Protein AF-A0AAV4RSF2-F1 (afdb_monomer_lite)

pLDDT: mean 71.3, std 23.62, range [27.77, 96.44]

Foldseek 3Di:
DDDDDPDDDPPADDVPVVVPDDPDDPPKQDGQLLVCLQVLVLVSNLVCVLVVHDQCDAIPVRDTSLVNNLVVLSLSSNLVSQLSVLLVVPPVPPPDDDPPDDPDDDPVNVVVVVVVVVVLVVLVLVLQLCCLPPPDDLCLLVLLCVVLPHDPSSLVSLQSHDDDPSCSSVSSSSSLNSSVLNDPPPDDSLVSVLVSCVVSVNNVSNVVSVVVSVPDDPPPPPPPPDDDDPPDDDDDDDDDDDPDPPPDPCVVSVVVVVPPD

Secondary structure (DSSP, 8-state):
-------S--SS---TTTTTS------S---HHHHHHHHT-HHHHHHHHHTT--S-PPPTTS--HHHHHHHTT-HHHHHHHHHHHHHHHHGGG-SS------S---HHHHHHHHHHHHHHHHHHHHHHHHIIIII--TTHHHHHHHHTT--HHHHHHHHTS--STTTHHHHHHHHHHHHHHTS-TTS-HHHHHHHHHHHTT-HHHHHHHHHHHHSPPP------SSS--TT------------------THHHHHGGGS--

Organism: Caerostris extrusa (NCBI:txid172846)

Radius of gyration: 23.34 Å; chains: 1; bounding box: 56×62×70 Å

Sequence (261 aa):
MVSSRYNSGIHGNTPLHLAVLGNHPEMRQQTALHLAAELGYSEVAEVLLSCGADLSVPEKGGRKALYIAARGSYTAIVDMLIKVERSQTLKPLMEQGDAKSDPQCSPDCVRQMERQAEAQQASMRDLLWTLSKSYLEPHDWKKLARHFGFTEEHIKAIERHYTGKSSYKEHGYRMLLIWLQGLPSCKHPLKELYEALTAINKRDVAEKIRRKAEERPPQRRSCRANRFCAFCRSCDTGLSPTSTVPYRDFSLVLSLHHTMM

InterPro domains:
  IPR000488 Death domain [PF00531] (137-212)
  IPR000488 Death domain [PS50017] (140-213)
  IPR002110 Ankyrin repeat [PF00023] (11-27)
  IPR002110 Ankyrin repeat [PF12796] (29-83)
  IPR002110 Ankyrin repeat [PR01415] (12-27)
  IPR002110 Ankyrin repeat [PR01415] (44-58)
  IPR002110 Ankyrin repeat [PS50088] (28-60)
  IPR002110 Ankyrin repeat [SM00248] (28-57)
  IPR002110 Ankyrin repeat [SM00248] (61-90)
  IPR011029 Death-like domain superfamily [G3DSA:1.10.533.10] (112-224)
  IPR011029 Death-like domain superfamily [SSF47986] (123-216)
  IPR036770 Ankyrin repeat-containing domain superfamily [G3DSA:1.25.40.20] (6-87)
  IPR036770 Ankyrin repeat-containing domain superfamily [SSF48403] (10-85)
  IPR050776 Ankyrin Repeat and Cyclin-Dependent Kinase Inhibitor [PTHR24201] (24-84)

Structure (mmCIF, N/CA/C/O backbone):
data_AF-A0AAV4RSF2-F1
#
_entry.id   AF-A0AAV4RSF2-F1
#
loop_
_atom_site.group_PDB
_atom_site.id
_atom_site.type_symbol
_atom_site.label_atom_id
_atom_site.label_alt_id
_atom_site.label_comp_id
_atom_site.label_asym_id
_atom_site.label_entity_id
_atom_site.label_seq_id
_atom_site.pdbx_PDB_ins_code
_atom_site.Cartn_x
_atom_site.Cartn_y
_atom_site.Cartn_z
_atom_site.occupancy
_atom_site.B_iso_or_equiv
_atom_site.auth_seq_id
_atom_site.auth_comp_id
_atom_site.auth_asym_id
_atom_site.auth_atom_id
_atom_site.pdbx_PDB_model_num
ATOM 1 N N . MET A 1 1 ? 11.526 -25.061 -48.041 1.00 30.78 1 MET A N 1
ATOM 2 C CA . MET A 1 1 ? 10.118 -25.226 -47.629 1.00 30.78 1 MET A CA 1
ATOM 3 C C . MET A 1 1 ? 10.070 -25.310 -46.109 1.00 30.78 1 MET A C 1
ATOM 5 O O . MET A 1 1 ? 10.728 -26.166 -45.547 1.00 30.78 1 MET A O 1
ATOM 9 N N . VAL A 1 2 ? 9.393 -24.324 -45.513 1.00 37.38 2 VAL A N 1
ATOM 10 C CA . VAL A 1 2 ? 8.758 -24.225 -44.182 1.00 37.38 2 VAL A CA 1
ATOM 11 C C . VAL A 1 2 ? 9.304 -25.050 -43.001 1.00 37.38 2 VAL A C 1
ATOM 13 O O . VAL A 1 2 ? 9.149 -26.262 -42.950 1.00 37.38 2 VAL A O 1
ATOM 16 N N . SER A 1 3 ? 9.744 -24.332 -41.962 1.00 31.30 3 SER A N 1
ATOM 17 C CA . SER A 1 3 ? 9.440 -24.625 -40.548 1.00 31.30 3 SER A CA 1
ATOM 18 C C . SER A 1 3 ? 9.636 -23.312 -39.767 1.00 31.30 3 SER A C 1
ATOM 20 O O . SER A 1 3 ? 10.756 -22.935 -39.454 1.00 31.30 3 SER A O 1
ATOM 22 N N . SER A 1 4 ? 8.681 -22.377 -39.732 1.00 40.41 4 SER A N 1
ATOM 23 C CA . SER A 1 4 ? 7.442 -22.370 -38.936 1.00 40.41 4 SER A CA 1
ATOM 24 C C . SER A 1 4 ? 7.602 -22.944 -37.527 1.00 40.41 4 SER A C 1
ATOM 26 O O . SER A 1 4 ? 7.383 -24.134 -37.308 1.00 40.41 4 SER A O 1
ATOM 28 N N . ARG A 1 5 ? 7.946 -22.065 -36.573 1.00 36.75 5 ARG A N 1
ATOM 29 C CA . ARG A 1 5 ? 7.135 -21.782 -35.370 1.00 36.75 5 ARG A CA 1
ATOM 30 C C . ARG A 1 5 ? 7.823 -20.734 -34.479 1.00 36.75 5 ARG A C 1
ATOM 32 O O . ARG A 1 5 ? 8.397 -21.053 -33.449 1.00 36.75 5 ARG A O 1
ATOM 39 N N . TYR A 1 6 ? 7.718 -19.463 -34.867 1.00 37.75 6 TYR A N 1
ATOM 40 C CA . TYR A 1 6 ? 7.754 -18.344 -33.918 1.00 37.75 6 TYR A CA 1
ATOM 41 C C . TYR A 1 6 ? 6.321 -17.842 -33.775 1.00 37.75 6 TYR A C 1
ATOM 43 O O . TYR A 1 6 ? 5.911 -16.887 -34.425 1.00 37.75 6 TYR A O 1
ATOM 51 N N . ASN A 1 7 ? 5.518 -18.564 -32.995 1.00 45.94 7 ASN A N 1
ATOM 52 C CA . ASN A 1 7 ? 4.279 -18.007 -32.478 1.00 45.94 7 ASN A CA 1
ATOM 53 C C . ASN A 1 7 ? 3.899 -18.707 -31.172 1.00 45.94 7 ASN A C 1
ATOM 55 O O . ASN A 1 7 ? 3.359 -19.811 -31.187 1.00 45.94 7 ASN A O 1
ATOM 59 N N . SER A 1 8 ? 4.205 -18.052 -30.054 1.00 37.84 8 SER A N 1
ATOM 60 C CA . SER A 1 8 ? 3.549 -18.276 -28.766 1.00 37.84 8 SER A CA 1
ATOM 61 C C . SER A 1 8 ? 3.882 -17.119 -27.818 1.00 37.84 8 SER A C 1
ATOM 63 O O . SER A 1 8 ? 4.970 -17.078 -27.250 1.00 37.84 8 SER A O 1
ATOM 65 N N . GLY A 1 9 ? 2.930 -16.195 -27.645 1.00 37.81 9 GLY A N 1
ATOM 66 C CA . GLY A 1 9 ? 2.822 -15.371 -26.435 1.00 37.81 9 GLY A CA 1
ATOM 67 C C . GLY A 1 9 ? 3.332 -13.932 -26.524 1.00 37.81 9 GLY A C 1
ATOM 68 O O . GLY A 1 9 ? 4.257 -13.564 -25.810 1.00 37.81 9 GLY A O 1
ATOM 69 N N . ILE A 1 10 ? 2.688 -13.081 -27.326 1.00 45.78 10 ILE A N 1
ATOM 70 C CA . ILE A 1 10 ? 2.859 -11.623 -27.224 1.00 45.78 10 ILE A CA 1
ATOM 71 C C . ILE A 1 10 ? 2.052 -11.124 -26.010 1.00 45.78 10 ILE A C 1
ATOM 73 O O . ILE A 1 10 ? 0.907 -10.722 -26.157 1.00 45.78 10 ILE A O 1
ATOM 77 N N . HIS A 1 11 ? 2.636 -11.186 -24.811 1.00 46.38 11 HIS A N 1
ATOM 78 C CA . HIS A 1 11 ? 2.070 -10.601 -23.580 1.00 46.38 11 HIS A CA 1
ATOM 79 C C . HIS A 1 11 ? 3.098 -9.719 -22.846 1.00 46.38 11 HIS A C 1
ATOM 81 O O . HIS A 1 11 ? 3.208 -9.766 -21.627 1.00 46.38 11 HIS A O 1
ATOM 87 N N . GLY A 1 12 ? 3.889 -8.917 -23.576 1.00 44.88 12 GLY A N 1
ATOM 88 C CA . GLY A 1 12 ? 4.863 -8.041 -22.908 1.00 44.88 12 GLY A CA 1
ATOM 89 C C . GLY A 1 12 ? 5.826 -7.202 -23.751 1.00 44.88 12 GLY A C 1
ATOM 90 O O . GLY A 1 12 ? 6.820 -6.736 -23.201 1.00 44.88 12 GLY A O 1
ATOM 91 N N . ASN A 1 13 ? 5.586 -6.961 -25.045 1.00 48.34 13 ASN A N 1
ATOM 92 C CA . ASN A 1 13 ? 6.397 -5.968 -25.764 1.00 48.34 13 ASN A CA 1
ATOM 93 C C . ASN A 1 13 ? 5.798 -4.578 -25.502 1.00 48.34 13 ASN A C 1
ATOM 95 O O . ASN A 1 13 ? 4.669 -4.333 -25.903 1.00 48.34 13 ASN A O 1
ATOM 99 N N . THR A 1 14 ? 6.493 -3.666 -24.809 1.00 52.69 14 THR A N 1
ATOM 100 C CA . THR A 1 14 ? 7.381 -2.728 -25.512 1.00 52.69 14 THR A CA 1
ATOM 101 C C . THR A 1 14 ? 8.744 -2.456 -24.845 1.00 52.69 14 THR A C 1
ATOM 103 O O . THR A 1 14 ? 8.889 -1.537 -24.039 1.00 52.69 14 THR A O 1
ATOM 106 N N . PRO A 1 15 ? 9.787 -3.105 -25.377 1.00 52.44 15 PRO A N 1
ATOM 107 C CA . PRO A 1 15 ? 11.118 -2.555 -25.659 1.00 52.44 15 PRO A CA 1
ATOM 108 C C . PRO A 1 15 ? 11.142 -1.473 -26.767 1.00 52.44 15 PRO A C 1
ATOM 110 O O . PRO A 1 15 ? 12.193 -1.231 -27.355 1.00 52.44 15 PRO A O 1
ATOM 113 N N . LEU A 1 16 ? 10.002 -0.854 -27.117 1.00 48.25 16 LEU A N 1
ATOM 114 C CA . LEU A 1 16 ? 9.751 -0.252 -28.444 1.00 48.25 16 LEU A CA 1
ATOM 115 C C . LEU A 1 16 ? 10.716 0.881 -28.842 1.00 48.25 16 LEU A C 1
ATOM 117 O O . LEU A 1 16 ? 10.863 1.151 -30.025 1.00 48.25 16 LEU A O 1
ATOM 121 N N . HIS A 1 17 ? 11.417 1.508 -27.897 1.00 46.16 17 HIS A N 1
ATOM 122 C CA . HIS A 1 17 ? 12.459 2.493 -28.210 1.00 46.16 17 HIS A CA 1
ATOM 123 C C . HIS A 1 17 ? 13.879 1.899 -28.252 1.00 46.16 17 HIS A C 1
ATOM 125 O O . HIS A 1 17 ? 14.728 2.363 -29.009 1.00 46.16 17 HIS A O 1
ATOM 131 N N . LEU A 1 18 ? 14.149 0.847 -27.473 1.00 46.31 18 LEU A N 1
ATOM 132 C CA . LEU A 1 18 ? 15.485 0.253 -27.355 1.00 46.31 18 LEU A CA 1
ATOM 133 C C . LEU A 1 18 ? 15.855 -0.616 -28.568 1.00 46.31 18 LEU A C 1
ATOM 135 O O . LEU A 1 18 ? 17.034 -0.777 -28.858 1.00 46.31 18 LEU A O 1
ATOM 139 N N . ALA A 1 19 ? 14.869 -1.108 -29.325 1.00 45.56 19 ALA A N 1
ATOM 140 C CA . ALA A 1 19 ? 15.097 -1.859 -30.562 1.00 45.56 19 ALA A CA 1
ATOM 141 C C . ALA A 1 19 ? 15.397 -0.983 -31.801 1.00 45.56 19 ALA A C 1
ATOM 143 O O . ALA A 1 19 ? 15.746 -1.533 -32.842 1.00 45.56 19 ALA A O 1
ATOM 144 N N . VAL A 1 20 ? 15.264 0.353 -31.732 1.00 50.72 20 VAL A N 1
ATOM 145 C CA . VAL A 1 20 ? 15.293 1.208 -32.942 1.00 50.72 20 VAL A CA 1
ATOM 146 C C . VAL A 1 20 ? 16.602 1.999 -33.140 1.00 50.72 20 VAL A C 1
ATOM 148 O O . VAL A 1 20 ? 16.899 2.351 -34.276 1.00 50.72 20 VAL A O 1
ATOM 151 N N . LEU A 1 21 ? 17.428 2.260 -32.110 1.00 49.75 21 LEU A N 1
ATOM 152 C CA . LEU A 1 21 ? 18.507 3.273 -32.217 1.00 49.75 21 LEU A CA 1
ATOM 153 C C . LEU A 1 21 ? 19.964 2.831 -31.999 1.00 49.75 21 LEU A C 1
ATOM 155 O O . LEU A 1 21 ? 20.861 3.635 -32.244 1.00 49.75 21 LEU A O 1
ATOM 159 N N . GLY A 1 22 ? 20.277 1.601 -31.593 1.00 44.88 22 GLY A N 1
ATOM 160 C CA . GLY A 1 22 ? 21.691 1.269 -31.419 1.00 44.88 22 GLY A CA 1
ATOM 161 C C . GLY A 1 22 ? 21.959 -0.180 -31.088 1.00 44.88 22 GLY A C 1
ATOM 162 O O . GLY A 1 22 ? 21.307 -0.765 -30.235 1.00 44.88 22 GLY A O 1
ATOM 163 N N . ASN A 1 23 ? 22.968 -0.729 -31.749 1.00 48.31 23 ASN A N 1
ATOM 164 C CA . ASN A 1 23 ? 23.501 -2.082 -31.626 1.00 48.31 23 ASN A CA 1
ATOM 165 C C . ASN A 1 23 ? 24.158 -2.354 -30.241 1.00 48.31 23 ASN A C 1
ATOM 167 O O . ASN A 1 23 ? 25.279 -2.849 -30.166 1.00 48.31 23 ASN A O 1
ATOM 171 N N . HIS A 1 24 ? 23.508 -1.968 -29.136 1.00 45.47 24 HIS A N 1
ATOM 172 C CA . HIS A 1 24 ? 24.004 -2.071 -27.761 1.00 45.47 24 HIS A CA 1
ATOM 173 C C . HIS A 1 24 ? 23.359 -3.260 -27.025 1.00 45.47 24 HIS A C 1
ATOM 175 O O . HIS A 1 24 ? 22.152 -3.470 -27.144 1.00 45.47 24 HIS A O 1
ATOM 181 N N . PRO A 1 25 ? 24.117 -4.026 -26.217 1.00 47.28 25 PRO A N 1
ATOM 182 C CA . PRO A 1 25 ? 23.559 -5.151 -25.476 1.00 47.28 25 PRO A CA 1
ATOM 183 C C . PRO A 1 25 ? 22.673 -4.648 -24.323 1.00 47.28 25 PRO A C 1
ATOM 185 O O . PRO A 1 25 ? 23.173 -4.142 -23.317 1.00 47.28 25 PRO A O 1
ATOM 188 N N . GLU A 1 26 ? 21.352 -4.802 -24.446 1.00 54.41 26 GLU A N 1
ATOM 189 C CA . GLU A 1 26 ? 20.393 -4.642 -23.343 1.00 54.41 26 GLU A CA 1
ATOM 190 C C . GLU A 1 26 ? 20.660 -5.772 -22.335 1.00 54.41 26 GLU A C 1
ATOM 192 O O . GLU A 1 26 ? 20.218 -6.908 -22.467 1.00 54.41 26 GLU A O 1
ATOM 197 N N . MET A 1 27 ? 21.547 -5.506 -21.374 1.00 62.25 27 MET A N 1
ATOM 198 C CA . MET A 1 27 ? 22.051 -6.544 -20.477 1.00 62.25 27 MET A CA 1
ATOM 199 C C . MET A 1 27 ? 21.112 -6.834 -19.303 1.00 62.25 27 MET A C 1
ATOM 201 O O . MET A 1 27 ? 21.480 -7.686 -18.495 1.00 62.25 27 MET A O 1
ATOM 205 N N . ARG A 1 28 ? 19.975 -6.138 -19.152 1.00 66.88 28 ARG A N 1
ATOM 206 C CA . ARG A 1 28 ? 19.164 -6.143 -17.921 1.00 66.88 28 ARG A CA 1
ATOM 207 C C . ARG A 1 28 ? 17.726 -6.649 -18.084 1.00 66.88 28 ARG A C 1
ATOM 209 O O . ARG A 1 28 ? 17.094 -6.844 -17.055 1.00 66.88 28 ARG A O 1
ATOM 216 N N . GLN A 1 29 ? 17.239 -6.963 -19.285 1.00 79.88 29 GLN A N 1
ATOM 217 C CA . GLN A 1 29 ? 15.882 -7.483 -19.522 1.00 79.88 29 GLN A CA 1
ATOM 218 C C . GLN A 1 29 ? 14.790 -6.641 -18.835 1.00 79.88 29 GLN A C 1
ATOM 220 O O . GLN A 1 29 ? 13.881 -7.172 -18.199 1.00 79.88 29 GLN A O 1
ATOM 225 N N . GLN A 1 30 ? 14.900 -5.313 -18.901 1.00 80.62 30 GLN A N 1
ATOM 226 C CA . GLN A 1 30 ? 13.965 -4.417 -18.217 1.00 80.62 30 GLN A CA 1
ATOM 227 C C . GLN A 1 30 ? 12.723 -4.139 -19.073 1.00 80.62 30 GLN A C 1
ATOM 229 O O . GLN A 1 30 ? 12.815 -3.775 -20.243 1.00 80.62 30 GLN A O 1
ATOM 234 N N . THR A 1 31 ? 11.535 -4.245 -18.468 1.00 84.44 31 THR A N 1
ATOM 235 C CA . THR A 1 31 ? 10.287 -3.747 -19.082 1.00 84.44 31 THR A CA 1
ATOM 236 C C . THR A 1 31 ? 10.172 -2.227 -18.932 1.00 84.44 31 THR A C 1
ATOM 238 O O . THR A 1 31 ? 10.818 -1.626 -18.070 1.00 84.44 31 THR A O 1
ATOM 241 N N . ALA A 1 32 ? 9.285 -1.593 -19.706 1.00 84.06 32 ALA A N 1
ATOM 242 C CA . ALA A 1 32 ? 8.979 -0.166 -19.552 1.00 84.06 32 ALA A CA 1
ATOM 243 C C . ALA A 1 32 ? 8.587 0.201 -18.105 1.00 84.06 32 ALA A C 1
ATOM 245 O O . ALA A 1 32 ? 8.967 1.258 -17.604 1.00 84.06 32 ALA A O 1
ATOM 246 N N . LEU A 1 33 ? 7.898 -0.706 -17.403 1.00 86.44 33 LEU A N 1
ATOM 247 C CA . LEU A 1 33 ? 7.519 -0.514 -16.006 1.00 86.44 33 LEU A CA 1
ATOM 248 C C . LEU A 1 33 ? 8.721 -0.595 -15.052 1.00 86.44 33 LEU A C 1
ATOM 250 O O . LEU A 1 33 ? 8.772 0.160 -14.083 1.00 86.44 33 LEU A O 1
ATOM 254 N N . HIS A 1 34 ? 9.716 -1.449 -15.332 1.00 87.19 34 HIS A N 1
ATOM 255 C CA . HIS A 1 34 ? 10.974 -1.459 -14.576 1.00 87.19 34 HIS A CA 1
ATOM 256 C C . HIS A 1 34 ? 11.719 -0.132 -14.720 1.00 87.19 34 HIS A C 1
ATOM 258 O O . HIS A 1 34 ? 12.203 0.390 -13.721 1.00 87.19 34 HIS A O 1
ATOM 264 N N . LEU A 1 35 ? 11.779 0.427 -15.933 1.00 87.88 35 LEU A N 1
ATOM 265 C CA . LEU A 1 35 ? 12.433 1.714 -16.188 1.00 87.88 35 LEU A CA 1
ATOM 266 C C . LEU A 1 35 ? 11.693 2.870 -15.502 1.00 87.88 35 LEU A C 1
ATOM 268 O O . LEU A 1 35 ? 12.323 3.687 -14.837 1.00 87.88 35 LEU A O 1
ATOM 272 N N . ALA A 1 36 ? 10.359 2.908 -15.583 1.00 88.38 36 ALA A N 1
ATOM 273 C CA . ALA A 1 36 ? 9.558 3.903 -14.867 1.00 88.38 36 ALA A CA 1
ATOM 274 C C . ALA A 1 36 ? 9.764 3.812 -13.342 1.00 88.38 36 ALA A C 1
ATOM 276 O O . ALA A 1 36 ? 9.906 4.834 -12.673 1.00 88.38 36 ALA A O 1
ATOM 277 N N . ALA A 1 37 ? 9.845 2.592 -12.801 1.00 91.25 37 ALA A N 1
ATOM 278 C CA . ALA A 1 37 ? 10.135 2.341 -11.392 1.00 91.25 37 ALA A CA 1
ATOM 279 C C . ALA A 1 37 ? 11.581 2.680 -10.988 1.00 91.25 37 ALA A C 1
ATOM 281 O O . ALA A 1 37 ? 11.801 3.093 -9.854 1.00 91.25 37 ALA A O 1
ATOM 282 N N . GLU A 1 38 ? 12.563 2.499 -11.874 1.00 89.19 38 GLU A N 1
ATOM 283 C CA . GLU A 1 38 ? 13.973 2.837 -11.623 1.00 89.19 38 GLU A CA 1
ATOM 284 C C . GLU A 1 38 ? 14.207 4.348 -11.635 1.00 89.19 38 GLU A C 1
ATOM 286 O O . GLU A 1 38 ? 14.978 4.850 -10.821 1.00 89.19 38 GLU A O 1
ATOM 291 N N . LEU A 1 39 ? 13.523 5.062 -12.531 1.00 88.19 39 LEU A N 1
ATOM 292 C CA . LEU A 1 39 ? 13.656 6.509 -12.710 1.00 88.19 39 LEU A CA 1
ATOM 293 C C . LEU A 1 39 ? 12.686 7.325 -11.841 1.00 88.19 39 LEU A C 1
ATOM 295 O O . LEU A 1 39 ? 12.821 8.544 -11.754 1.00 88.19 39 LEU A O 1
ATOM 299 N N . GLY A 1 40 ? 11.713 6.675 -11.197 1.00 90.56 40 GLY A N 1
ATOM 300 C CA . GLY A 1 40 ? 10.736 7.342 -10.337 1.00 90.56 40 GLY A CA 1
ATOM 301 C C . GLY A 1 40 ? 9.622 8.074 -11.085 1.00 90.56 40 GLY A C 1
ATOM 302 O O . GLY A 1 40 ? 9.006 8.973 -10.520 1.00 90.56 40 GLY A O 1
ATOM 303 N N . TYR A 1 41 ? 9.346 7.708 -12.337 1.00 93.25 41 TYR A N 1
ATOM 304 C CA . TYR A 1 41 ? 8.319 8.347 -13.164 1.00 93.25 41 TYR A CA 1
ATOM 305 C C . TYR A 1 41 ? 6.928 7.799 -12.844 1.00 93.25 41 TYR A C 1
ATOM 307 O O . TYR A 1 41 ? 6.439 6.876 -13.498 1.00 93.25 41 TYR A O 1
ATOM 315 N N . SER A 1 42 ? 6.291 8.377 -11.826 1.00 92.31 42 SER A N 1
ATOM 316 C CA . SER A 1 42 ? 4.962 7.987 -11.347 1.00 92.31 42 SER A CA 1
ATOM 317 C C . SER A 1 42 ? 3.888 8.029 -12.427 1.00 92.31 42 SER A C 1
ATOM 319 O O . SER A 1 42 ? 3.137 7.075 -12.571 1.00 92.31 42 SER A O 1
ATOM 321 N N . GLU A 1 43 ? 3.845 9.093 -13.216 1.00 91.12 43 GLU A N 1
ATOM 322 C CA . GLU A 1 43 ? 2.840 9.333 -14.248 1.00 91.12 43 GLU A CA 1
ATOM 323 C C . GLU A 1 43 ? 2.991 8.328 -15.395 1.00 91.12 43 GLU A C 1
ATOM 325 O O . GLU A 1 43 ? 2.012 7.808 -15.923 1.00 91.12 43 GLU A O 1
ATOM 330 N N . VAL A 1 44 ? 4.236 7.999 -15.753 1.00 88.94 44 VAL A N 1
ATOM 331 C CA . VAL A 1 44 ? 4.522 6.969 -16.759 1.00 88.94 44 VAL A CA 1
ATOM 332 C C . VAL A 1 44 ? 4.129 5.594 -16.225 1.00 88.94 44 VAL A C 1
ATOM 334 O O . VAL A 1 44 ? 3.487 4.826 -16.937 1.00 88.94 44 VAL A O 1
ATOM 337 N N . ALA A 1 45 ? 4.470 5.285 -14.970 1.00 89.50 45 ALA A N 1
ATOM 338 C CA . ALA A 1 45 ? 4.052 4.042 -14.330 1.00 89.50 45 ALA A CA 1
ATOM 339 C C . ALA A 1 45 ? 2.519 3.926 -14.282 1.00 89.50 45 ALA A C 1
ATOM 341 O O . ALA A 1 45 ? 1.987 2.873 -14.610 1.00 89.50 45 ALA A O 1
ATOM 342 N N . GLU A 1 46 ? 1.807 5.002 -13.948 1.00 87.94 46 GLU A N 1
ATOM 343 C CA . GLU A 1 46 ? 0.341 5.058 -13.938 1.00 87.94 46 GLU A CA 1
ATOM 344 C C . GLU A 1 46 ? -0.254 4.724 -15.313 1.00 87.94 46 GLU A C 1
ATOM 346 O O . GLU A 1 46 ? -1.109 3.841 -15.415 1.00 87.94 46 GLU A O 1
ATOM 351 N N . VAL A 1 47 ? 0.234 5.360 -16.383 1.00 86.12 47 VAL A N 1
ATOM 352 C CA . VAL A 1 47 ? -0.222 5.075 -17.754 1.00 86.12 47 VAL A CA 1
ATOM 353 C C . VAL A 1 47 ? 0.061 3.621 -18.135 1.00 86.12 47 VAL A C 1
ATOM 355 O O . VAL A 1 47 ? -0.829 2.934 -18.631 1.00 86.12 47 VAL A O 1
ATOM 358 N N . LEU A 1 48 ? 1.264 3.114 -17.853 1.00 84.38 48 LEU A N 1
ATOM 359 C CA . LEU A 1 48 ? 1.631 1.727 -18.153 1.00 84.38 48 LEU A CA 1
ATOM 360 C C . LEU A 1 48 ? 0.718 0.724 -17.433 1.00 84.38 48 LEU A C 1
ATOM 362 O O . LEU A 1 48 ? 0.273 -0.250 -18.037 1.00 84.38 48 LEU A O 1
ATOM 366 N N . LEU A 1 49 ? 0.405 0.972 -16.161 1.00 86.50 49 LEU A N 1
ATOM 367 C CA . LEU A 1 49 ? -0.505 0.132 -15.381 1.00 86.50 49 LEU A CA 1
ATOM 368 C C . LEU A 1 49 ? -1.939 0.190 -15.910 1.00 86.50 49 LEU A C 1
ATOM 370 O O . LEU A 1 49 ? -2.609 -0.839 -15.967 1.00 86.50 49 LEU A O 1
ATOM 374 N N . SER A 1 50 ? -2.384 1.369 -16.346 1.00 82.25 50 SER A N 1
ATOM 375 C CA . SER A 1 50 ? -3.699 1.570 -16.969 1.00 82.25 50 SER A CA 1
ATOM 376 C C . SER A 1 50 ? -3.836 0.796 -18.282 1.00 82.25 50 SER A C 1
ATOM 378 O O . SER A 1 50 ? -4.914 0.304 -18.599 1.00 82.25 50 SER A O 1
ATOM 380 N N . CYS A 1 51 ? -2.735 0.635 -19.020 1.00 81.38 51 CYS A N 1
ATOM 381 C CA . CYS A 1 51 ? -2.670 -0.180 -20.234 1.00 81.38 51 CYS A CA 1
ATOM 382 C C . CYS A 1 51 ? -2.500 -1.688 -19.965 1.00 81.38 51 CYS A C 1
ATOM 384 O O . CYS A 1 51 ? -2.295 -2.447 -20.909 1.00 81.38 51 CYS A O 1
ATOM 386 N N . GLY A 1 52 ? -2.554 -2.137 -18.706 1.00 79.62 52 GLY A N 1
ATOM 387 C CA . GLY A 1 52 ? -2.440 -3.554 -18.359 1.00 79.62 52 GLY A CA 1
ATOM 388 C C . GLY A 1 52 ? -1.012 -4.102 -18.406 1.00 79.62 52 GLY A C 1
ATOM 389 O O . GLY A 1 52 ? -0.831 -5.283 -18.694 1.00 79.62 52 GLY A O 1
ATOM 390 N N . ALA A 1 53 ? 0.006 -3.274 -18.141 1.00 82.50 53 ALA A N 1
ATOM 391 C CA . ALA A 1 53 ? 1.387 -3.747 -18.045 1.00 82.50 53 ALA A CA 1
ATOM 392 C C . ALA A 1 53 ? 1.528 -4.910 -17.044 1.00 82.50 53 ALA A C 1
ATOM 394 O O . ALA A 1 53 ? 1.046 -4.835 -15.911 1.00 82.50 53 ALA A O 1
ATOM 395 N N . ASP A 1 54 ? 2.237 -5.964 -17.456 1.00 82.81 54 ASP A N 1
ATOM 396 C CA . ASP A 1 54 ? 2.489 -7.131 -16.613 1.00 82.81 54 ASP A CA 1
ATOM 397 C C . ASP A 1 54 ? 3.445 -6.779 -15.458 1.00 82.81 54 ASP A C 1
ATOM 399 O O . ASP A 1 54 ? 4.575 -6.319 -15.653 1.00 82.81 54 ASP A O 1
ATOM 403 N N . LEU A 1 55 ? 2.958 -7.002 -14.238 1.00 87.94 55 LEU A N 1
ATOM 404 C CA . LEU A 1 55 ? 3.658 -6.750 -12.979 1.00 87.94 55 LEU A CA 1
ATOM 405 C C . LEU A 1 55 ? 4.575 -7.906 -12.563 1.00 87.94 55 LEU A C 1
ATOM 407 O O . LEU A 1 55 ? 5.428 -7.736 -11.687 1.00 87.94 55 LEU A O 1
ATOM 411 N N . SER A 1 56 ? 4.361 -9.088 -13.142 1.00 86.81 56 SER A N 1
ATOM 412 C CA . SER A 1 56 ? 4.982 -10.341 -12.721 1.00 86.81 56 SER A CA 1
ATOM 413 C C . SER A 1 56 ? 6.350 -10.586 -13.359 1.00 86.81 56 SER A C 1
ATOM 415 O O . SER A 1 56 ? 7.127 -11.377 -12.819 1.00 86.81 56 SER A O 1
ATOM 417 N N . VAL A 1 57 ? 6.669 -9.874 -14.447 1.00 85.06 57 VAL A N 1
ATOM 418 C CA . VAL A 1 57 ? 7.920 -10.025 -15.199 1.00 85.06 57 VAL A CA 1
ATOM 419 C C . VAL A 1 57 ? 9.123 -9.644 -14.327 1.00 85.06 57 VAL A C 1
ATOM 421 O O . VAL A 1 57 ? 9.181 -8.510 -13.845 1.00 85.06 57 VAL A O 1
ATOM 424 N N . PRO A 1 58 ? 10.100 -10.542 -14.125 1.00 86.06 58 PRO A N 1
ATOM 425 C CA . PRO A 1 58 ? 11.365 -10.197 -13.490 1.00 86.06 58 PRO A CA 1
ATOM 426 C C . PRO A 1 58 ? 12.377 -9.644 -14.508 1.00 86.06 58 PRO A C 1
ATOM 428 O O . PRO A 1 58 ? 12.492 -10.161 -15.617 1.00 86.06 58 PRO A O 1
ATOM 431 N N . GLU A 1 59 ? 13.163 -8.638 -14.111 1.00 84.06 59 GLU A N 1
ATOM 432 C CA . GLU A 1 59 ? 14.377 -8.242 -14.840 1.00 84.06 59 GLU A CA 1
ATOM 433 C C . GLU A 1 59 ? 15.502 -9.281 -14.669 1.00 84.06 59 GLU A C 1
ATOM 435 O O . GLU A 1 59 ? 15.373 -10.230 -13.894 1.00 84.06 59 GLU A O 1
ATOM 440 N N . LYS A 1 60 ? 16.626 -9.130 -15.377 1.00 83.00 60 LYS A N 1
ATOM 441 C CA . LYS A 1 60 ? 17.715 -10.129 -15.439 1.00 83.00 60 LYS A CA 1
ATOM 442 C C . LYS A 1 60 ? 18.265 -10.550 -14.068 1.00 83.00 60 LYS A C 1
ATOM 444 O O . LYS A 1 60 ? 18.736 -11.671 -13.905 1.00 83.00 60 LYS A O 1
ATOM 449 N N . GLY A 1 61 ? 18.240 -9.659 -13.083 1.00 84.25 61 GLY A N 1
ATOM 450 C CA . GLY A 1 61 ? 18.594 -9.916 -11.686 1.00 84.25 61 GLY A CA 1
ATOM 451 C C . GLY A 1 61 ? 17.486 -10.565 -10.846 1.00 84.25 61 GLY A C 1
ATOM 452 O O . GLY A 1 61 ? 17.625 -10.636 -9.623 1.00 84.25 61 GLY A O 1
ATOM 453 N N . GLY A 1 62 ? 16.395 -11.020 -11.467 1.00 87.69 62 GLY A N 1
ATOM 454 C CA . GLY A 1 62 ? 15.263 -11.683 -10.822 1.00 87.69 62 GLY A CA 1
ATOM 455 C C . GLY A 1 62 ? 14.313 -10.736 -10.084 1.00 87.69 62 GLY A C 1
ATOM 456 O O . GLY A 1 62 ? 13.501 -11.195 -9.281 1.00 87.69 62 GLY A O 1
ATOM 457 N N . ARG A 1 63 ? 14.427 -9.416 -10.277 1.00 90.38 63 ARG A N 1
ATOM 458 C CA . ARG A 1 63 ? 13.638 -8.423 -9.531 1.00 90.38 63 ARG A CA 1
ATOM 459 C C . ARG A 1 63 ? 12.448 -7.957 -10.355 1.00 90.38 63 ARG A C 1
ATOM 461 O O . ARG A 1 63 ? 12.593 -7.652 -11.525 1.00 90.38 63 ARG A O 1
ATOM 468 N N . LYS A 1 64 ? 11.282 -7.823 -9.730 1.00 93.06 64 LYS A N 1
ATOM 469 C CA . LYS A 1 64 ? 10.117 -7.176 -10.351 1.00 93.06 64 LYS A CA 1
ATOM 470 C C . LYS A 1 64 ? 10.192 -5.655 -10.210 1.00 93.06 64 LYS A C 1
ATOM 472 O O . LYS A 1 64 ? 10.902 -5.139 -9.336 1.00 93.06 64 LYS A O 1
ATOM 477 N N . ALA A 1 65 ? 9.365 -4.936 -10.968 1.00 92.69 65 ALA A N 1
ATOM 478 C CA . ALA A 1 65 ? 9.230 -3.479 -10.875 1.00 92.69 65 ALA A CA 1
ATOM 479 C C . ALA A 1 65 ? 8.958 -2.983 -9.438 1.00 92.69 65 ALA A C 1
ATOM 481 O O . ALA A 1 65 ? 9.534 -1.979 -9.014 1.00 92.69 65 ALA A O 1
ATOM 482 N N . LEU A 1 66 ? 8.174 -3.729 -8.645 1.00 95.75 66 LEU A N 1
ATOM 483 C CA . LEU A 1 66 ? 7.895 -3.411 -7.237 1.00 95.75 66 LEU A CA 1
ATOM 484 C C . LEU A 1 66 ? 9.169 -3.307 -6.389 1.00 95.75 66 LEU A C 1
ATOM 486 O O . LEU A 1 66 ? 9.321 -2.375 -5.597 1.00 95.75 66 LEU A O 1
ATOM 490 N N . TYR A 1 67 ? 10.105 -4.244 -6.563 1.00 94.94 67 TYR A N 1
ATOM 491 C CA . TYR A 1 67 ? 11.366 -4.234 -5.824 1.00 94.94 67 TYR A CA 1
ATOM 492 C C . TYR A 1 67 ? 12.213 -3.011 -6.188 1.00 94.94 67 TYR A C 1
ATOM 494 O O . TYR A 1 67 ? 12.811 -2.391 -5.305 1.00 94.94 67 TYR A O 1
ATOM 502 N N . ILE A 1 68 ? 12.266 -2.667 -7.478 1.00 93.00 68 ILE A N 1
ATOM 503 C CA . ILE A 1 68 ? 13.025 -1.516 -7.976 1.00 93.00 68 ILE A CA 1
ATOM 504 C C . ILE A 1 68 ? 12.452 -0.219 -7.397 1.00 93.00 68 ILE A C 1
ATOM 506 O O . ILE A 1 68 ? 13.201 0.543 -6.783 1.00 93.00 68 ILE A O 1
ATOM 510 N N . ALA A 1 69 ? 11.131 -0.026 -7.476 1.00 95.00 69 ALA A N 1
ATOM 511 C CA . ALA A 1 69 ? 10.454 1.138 -6.905 1.00 95.00 69 ALA A CA 1
ATOM 512 C C . ALA A 1 69 ? 10.686 1.250 -5.388 1.00 95.00 69 ALA A C 1
ATOM 514 O O . ALA A 1 69 ? 10.980 2.327 -4.864 1.00 95.00 69 ALA A O 1
ATOM 515 N N . ALA A 1 70 ? 10.618 0.121 -4.672 1.00 94.56 70 ALA A N 1
ATOM 516 C CA . ALA A 1 70 ? 10.873 0.086 -3.238 1.00 94.56 70 ALA A CA 1
ATOM 517 C C . ALA A 1 70 ? 12.323 0.454 -2.899 1.00 94.56 70 ALA A C 1
ATOM 519 O O . ALA A 1 70 ? 12.556 1.202 -1.950 1.00 94.56 70 ALA A O 1
ATOM 520 N N . ARG A 1 71 ? 13.296 -0.036 -3.677 1.00 94.00 71 ARG A N 1
ATOM 521 C CA . ARG A 1 71 ? 14.721 0.291 -3.516 1.00 94.00 71 ARG A CA 1
ATOM 522 C C . ARG A 1 71 ? 15.012 1.767 -3.802 1.00 94.00 71 ARG A C 1
ATOM 524 O O . ARG A 1 71 ? 15.848 2.334 -3.107 1.00 94.00 71 ARG A O 1
ATOM 531 N N . GLY A 1 72 ? 14.343 2.355 -4.791 1.00 89.88 72 GLY A N 1
ATOM 532 C CA . GLY A 1 72 ? 14.454 3.774 -5.147 1.00 89.88 72 GLY A CA 1
ATOM 533 C C . GLY A 1 72 ? 13.684 4.725 -4.224 1.00 89.88 72 GLY A C 1
ATOM 534 O O . GLY A 1 72 ? 13.716 5.930 -4.434 1.00 89.88 72 GLY A O 1
ATOM 535 N N . SER A 1 73 ? 12.996 4.209 -3.197 1.00 90.19 73 SER A N 1
ATOM 536 C CA . SER A 1 73 ? 12.144 4.995 -2.289 1.00 90.19 73 SER A CA 1
ATOM 537 C C . SER A 1 73 ? 10.984 5.731 -2.980 1.00 90.19 73 SER A C 1
ATOM 539 O O . SER A 1 73 ? 10.448 6.697 -2.438 1.00 90.19 73 SER A O 1
ATOM 541 N N . TYR A 1 74 ? 10.535 5.248 -4.142 1.00 94.31 74 TYR A N 1
ATOM 542 C CA . TYR A 1 74 ? 9.406 5.817 -4.880 1.00 94.31 74 TYR A CA 1
ATOM 543 C C . TYR A 1 74 ? 8.077 5.290 -4.322 1.00 94.31 74 TYR A C 1
ATOM 545 O O . TYR A 1 74 ? 7.455 4.382 -4.875 1.00 94.31 74 TYR A O 1
ATOM 553 N N . THR A 1 75 ? 7.658 5.842 -3.179 1.00 92.00 75 THR A N 1
ATOM 554 C CA . THR A 1 75 ? 6.456 5.434 -2.422 1.00 92.00 75 THR A CA 1
ATOM 555 C C . THR A 1 75 ? 5.194 5.404 -3.279 1.00 92.00 75 THR A C 1
ATOM 557 O O . THR A 1 75 ? 4.472 4.412 -3.241 1.00 92.00 75 THR A O 1
ATOM 560 N N . ALA A 1 76 ? 4.969 6.439 -4.095 1.00 92.69 76 ALA A N 1
ATOM 561 C CA . ALA A 1 76 ? 3.810 6.533 -4.979 1.00 92.69 76 ALA A CA 1
ATOM 562 C C . ALA A 1 76 ? 3.741 5.358 -5.968 1.00 92.69 76 ALA A C 1
ATOM 564 O O . ALA A 1 76 ? 2.691 4.739 -6.121 1.00 92.69 76 ALA A O 1
ATOM 565 N N . ILE A 1 77 ? 4.873 4.994 -6.581 1.00 94.00 77 ILE A N 1
ATOM 566 C CA . ILE A 1 77 ? 4.948 3.867 -7.520 1.00 94.00 77 ILE A CA 1
ATOM 567 C C . ILE A 1 77 ? 4.709 2.547 -6.790 1.00 94.00 77 ILE A C 1
ATOM 569 O O . ILE A 1 77 ? 3.919 1.732 -7.253 1.00 94.00 77 ILE A O 1
ATOM 573 N N . VAL A 1 78 ? 5.328 2.346 -5.624 1.00 95.56 78 VAL A N 1
ATOM 574 C CA . VAL A 1 78 ? 5.084 1.148 -4.804 1.00 95.56 78 VAL A CA 1
ATOM 575 C C . VAL A 1 78 ? 3.600 1.005 -4.463 1.00 95.56 78 VAL A C 1
ATOM 577 O O . VAL A 1 78 ? 3.045 -0.082 -4.610 1.00 95.56 78 VAL A O 1
ATOM 580 N N . ASP A 1 79 ? 2.945 2.091 -4.054 1.00 94.00 79 ASP A N 1
ATOM 581 C CA . ASP A 1 79 ? 1.527 2.071 -3.698 1.00 94.00 79 ASP A CA 1
ATOM 582 C C . ASP A 1 79 ? 0.649 1.737 -4.908 1.00 94.00 79 ASP A C 1
ATOM 584 O O . ASP A 1 79 ? -0.270 0.931 -4.777 1.00 94.00 79 ASP A O 1
ATOM 588 N N . MET A 1 80 ? 0.933 2.308 -6.085 1.00 93.44 80 MET A N 1
ATOM 589 C CA . MET A 1 80 ? 0.216 1.981 -7.325 1.00 93.44 80 MET A CA 1
ATOM 590 C C . MET A 1 80 ? 0.374 0.505 -7.701 1.00 93.44 80 MET A C 1
ATOM 592 O O . MET A 1 80 ? -0.620 -0.169 -7.964 1.00 93.44 80 MET A O 1
ATOM 596 N N . LEU A 1 81 ? 1.600 -0.023 -7.661 1.00 93.75 81 LEU A N 1
ATOM 597 C CA . LEU A 1 81 ? 1.888 -1.418 -8.005 1.00 93.75 81 LEU A CA 1
ATOM 598 C C . LEU A 1 81 ? 1.155 -2.400 -7.083 1.00 93.75 81 LEU A C 1
ATOM 600 O O . LEU A 1 81 ? 0.483 -3.307 -7.570 1.00 93.75 81 LEU A O 1
ATOM 604 N N . ILE A 1 82 ? 1.219 -2.188 -5.762 1.00 94.94 82 ILE A N 1
ATOM 605 C CA . ILE A 1 82 ? 0.539 -3.060 -4.792 1.00 94.94 82 ILE A CA 1
ATOM 606 C C . ILE A 1 82 ? -0.982 -3.009 -4.990 1.00 94.94 82 ILE A C 1
ATOM 608 O O . ILE A 1 82 ? -1.641 -4.046 -4.925 1.00 94.94 82 ILE A O 1
ATOM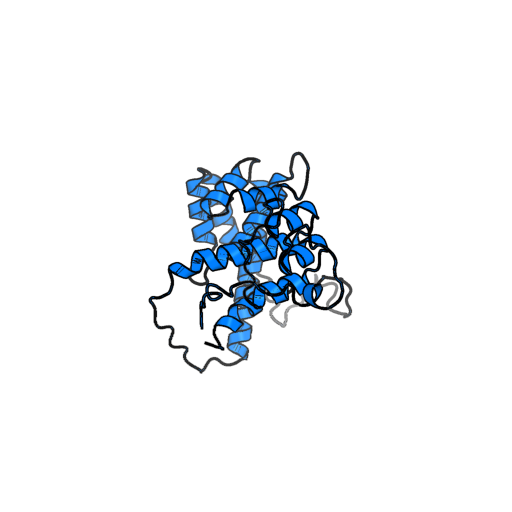 612 N N . LYS A 1 83 ? -1.562 -1.828 -5.249 1.00 91.44 83 LYS A N 1
ATOM 613 C CA . LYS A 1 83 ? -3.007 -1.699 -5.507 1.00 91.44 83 LYS A CA 1
ATOM 614 C C . LYS A 1 83 ? -3.428 -2.492 -6.736 1.00 91.44 83 LYS A C 1
ATOM 616 O O . LYS A 1 83 ? -4.371 -3.271 -6.650 1.00 91.44 83 LYS A O 1
ATOM 621 N N . VAL A 1 84 ? -2.728 -2.318 -7.857 1.00 90.12 84 VAL A N 1
ATOM 622 C CA . VAL A 1 84 ? -3.077 -2.989 -9.117 1.00 90.12 84 VAL A CA 1
ATOM 623 C C . VAL A 1 84 ? -2.956 -4.507 -8.980 1.00 90.12 84 VAL A C 1
ATOM 625 O O . VAL A 1 84 ? -3.882 -5.219 -9.360 1.00 90.12 84 VAL A O 1
ATOM 628 N N . GLU A 1 85 ? -1.881 -5.009 -8.372 1.00 90.31 85 GLU A N 1
ATOM 629 C CA . GLU A 1 85 ? -1.678 -6.450 -8.162 1.00 90.31 85 GLU A CA 1
ATOM 630 C C . GLU A 1 85 ? -2.782 -7.067 -7.284 1.00 90.31 85 GLU A C 1
ATOM 632 O O . GLU A 1 85 ? -3.338 -8.127 -7.594 1.00 90.31 85 GLU A O 1
ATOM 637 N N . ARG A 1 86 ? -3.165 -6.367 -6.208 1.00 88.62 86 ARG A N 1
ATOM 638 C CA . ARG A 1 86 ? -4.272 -6.785 -5.336 1.00 88.62 86 ARG A CA 1
ATOM 639 C C . ARG A 1 86 ? -5.605 -6.793 -6.077 1.00 88.62 86 ARG A C 1
ATOM 641 O O . ARG A 1 86 ? -6.359 -7.753 -5.948 1.00 88.62 86 ARG A O 1
ATOM 648 N N . SER A 1 87 ? -5.879 -5.771 -6.883 1.00 83.69 87 SER A N 1
ATOM 649 C CA . SER A 1 87 ? -7.099 -5.708 -7.691 1.00 83.69 87 SER A CA 1
ATOM 650 C C . SER A 1 87 ? -7.155 -6.820 -8.741 1.00 83.69 87 SER A C 1
ATOM 652 O O . SER A 1 87 ? -8.218 -7.394 -8.943 1.00 83.69 87 SER A O 1
ATOM 654 N N . GLN A 1 88 ? -6.035 -7.178 -9.380 1.00 78.88 88 GLN A N 1
ATOM 655 C CA . GLN A 1 88 ? -5.974 -8.319 -10.307 1.00 78.88 88 GLN A CA 1
ATOM 656 C C . GLN A 1 88 ? -6.278 -9.648 -9.599 1.00 78.88 88 GLN A C 1
ATOM 658 O O . GLN A 1 88 ? -7.016 -10.471 -10.131 1.00 78.88 88 GLN A O 1
ATOM 663 N N . THR A 1 89 ? -5.778 -9.827 -8.374 1.00 70.31 89 THR A N 1
ATOM 664 C CA . THR A 1 89 ? -5.983 -11.052 -7.580 1.00 70.31 89 THR A CA 1
ATOM 665 C C . THR A 1 89 ? -7.422 -11.203 -7.067 1.00 70.31 89 THR A C 1
ATOM 667 O O . THR A 1 89 ? -7.879 -12.319 -6.845 1.00 70.31 89 THR A O 1
ATOM 670 N N . LEU A 1 90 ? -8.155 -10.098 -6.884 1.00 62.19 90 LEU A N 1
ATOM 671 C CA . LEU A 1 90 ? -9.540 -10.099 -6.387 1.00 62.19 90 LEU A CA 1
ATOM 672 C C . LEU A 1 90 ? -10.602 -10.288 -7.492 1.00 62.19 90 LEU A C 1
ATOM 674 O O . LEU A 1 90 ? -11.746 -10.613 -7.177 1.00 62.19 90 LEU A O 1
ATOM 678 N N . LYS A 1 91 ? -10.242 -10.124 -8.774 1.00 53.97 91 LYS A N 1
ATOM 679 C CA . LYS A 1 91 ? -11.141 -10.299 -9.936 1.00 53.97 91 LYS A CA 1
ATOM 680 C C . LYS A 1 91 ? -11.697 -11.722 -10.167 1.00 53.97 91 LYS A C 1
ATOM 682 O O . LYS A 1 91 ? -12.849 -11.798 -10.585 1.00 53.97 91 LYS A O 1
ATOM 687 N N . PRO A 1 92 ? -10.996 -12.839 -9.870 1.00 47.34 92 PRO A N 1
ATOM 688 C CA . PRO A 1 92 ? -11.497 -14.189 -10.168 1.00 47.34 92 PRO A CA 1
ATOM 689 C C . PRO A 1 92 ? -12.766 -14.620 -9.405 1.00 47.34 92 PRO A C 1
ATOM 691 O O . PRO A 1 92 ? -13.240 -15.730 -9.611 1.00 47.34 92 PRO A O 1
ATOM 694 N N . LEU A 1 93 ? -13.310 -13.788 -8.507 1.00 41.56 93 LEU A N 1
ATOM 695 C CA . LEU A 1 93 ? -14.482 -14.108 -7.679 1.00 41.56 93 LEU A CA 1
ATOM 696 C C . LEU A 1 93 ? -15.772 -13.370 -8.095 1.00 41.56 93 LEU A C 1
ATOM 698 O O . LEU A 1 93 ? -16.785 -13.533 -7.422 1.00 41.56 93 LEU A O 1
ATOM 702 N N . MET A 1 94 ? -15.753 -12.546 -9.153 1.00 48.12 94 MET A N 1
ATOM 703 C CA . MET A 1 94 ? -16.888 -11.674 -9.520 1.00 48.12 94 MET A CA 1
ATOM 704 C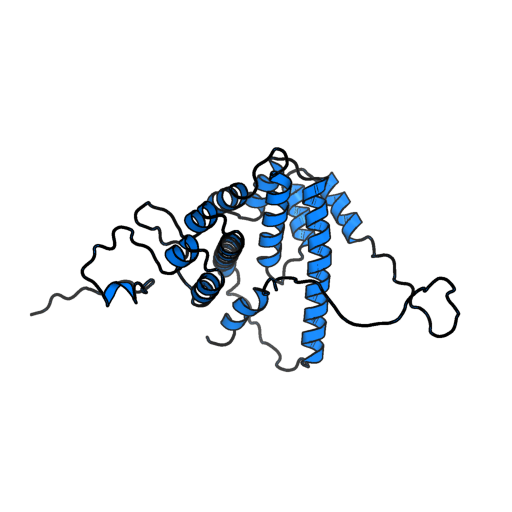 C . MET A 1 94 ? -17.545 -11.968 -10.879 1.00 48.12 94 MET A C 1
ATOM 706 O O . MET A 1 94 ? -18.529 -11.312 -11.209 1.00 48.12 94 MET A O 1
ATOM 710 N N . GLU A 1 95 ? -17.100 -12.963 -11.650 1.00 44.69 95 GLU A N 1
ATOM 711 C CA . GLU A 1 95 ? -17.771 -13.349 -12.908 1.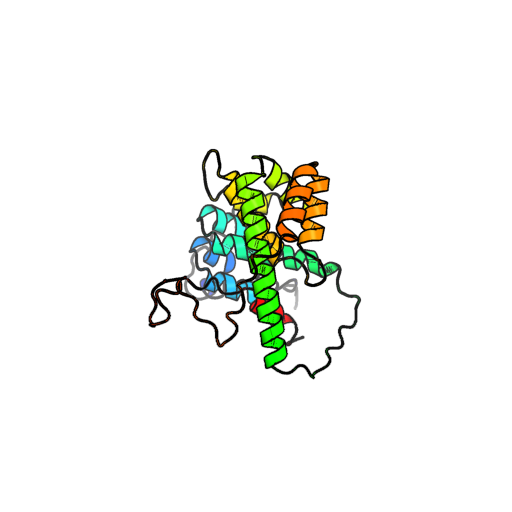00 44.69 95 GLU A CA 1
ATOM 712 C C . GLU A 1 95 ? -19.026 -14.216 -12.680 1.00 44.69 95 GLU A C 1
ATOM 714 O O . GLU A 1 95 ? -19.199 -15.236 -13.333 1.00 44.69 95 GLU A O 1
ATOM 719 N N . GLN A 1 96 ? -19.914 -13.839 -11.755 1.00 41.66 96 GLN A N 1
ATOM 720 C CA . GLN A 1 96 ? -21.317 -14.282 -11.737 1.00 41.66 96 GLN A CA 1
ATOM 721 C C . GLN A 1 96 ? -22.172 -13.186 -11.094 1.00 41.66 96 GLN A C 1
ATOM 723 O O . GLN A 1 96 ? -22.266 -13.086 -9.872 1.00 41.66 96 GLN A O 1
ATOM 728 N N . GLY A 1 97 ? -22.789 -12.344 -11.919 1.00 35.78 97 GLY A N 1
ATOM 729 C CA . GLY A 1 97 ? -23.752 -11.355 -11.451 1.00 35.78 97 GLY A CA 1
ATOM 730 C C . GLY A 1 97 ? -23.990 -10.265 -12.479 1.00 35.78 97 GLY A C 1
ATOM 731 O O . GLY A 1 97 ? -23.229 -9.307 -12.556 1.00 35.78 97 GLY A O 1
ATOM 732 N N . ASP A 1 98 ? -25.056 -10.426 -13.256 1.00 38.69 98 ASP A N 1
ATOM 733 C CA . ASP A 1 98 ? -25.567 -9.457 -14.219 1.00 38.69 98 ASP A CA 1
ATOM 734 C C . ASP A 1 98 ? -25.796 -8.076 -13.577 1.00 38.69 98 ASP A C 1
ATOM 736 O O . ASP A 1 98 ? -26.835 -7.811 -12.969 1.00 38.69 98 ASP A O 1
ATOM 740 N N . ALA A 1 99 ? -24.842 -7.159 -13.738 1.00 37.19 99 ALA A N 1
ATOM 741 C CA . ALA A 1 99 ? -25.043 -5.746 -13.445 1.00 37.19 99 ALA A CA 1
ATOM 742 C C . ALA A 1 99 ? -25.673 -5.072 -14.670 1.00 37.19 99 ALA A C 1
ATOM 744 O O . ALA A 1 99 ? -24.996 -4.449 -15.485 1.00 37.19 99 ALA A O 1
ATOM 745 N N . LYS A 1 100 ? -26.995 -5.201 -14.810 1.00 36.84 100 LYS A N 1
ATOM 746 C CA . LYS A 1 100 ? -27.769 -4.273 -15.642 1.00 36.84 100 LYS A CA 1
ATOM 747 C C . LYS A 1 100 ? -27.696 -2.895 -14.985 1.00 36.84 100 LYS A C 1
ATOM 749 O O . LYS A 1 100 ? -28.283 -2.680 -13.929 1.00 36.84 100 LYS A O 1
ATOM 754 N N . SER A 1 101 ? -26.943 -1.982 -15.585 1.00 35.59 101 SER A N 1
ATOM 755 C CA . SER A 1 101 ? -26.938 -0.571 -15.219 1.00 35.59 101 SER A CA 1
ATOM 756 C C . SER A 1 101 ? -28.202 0.099 -15.765 1.00 35.59 101 SER A C 1
ATOM 758 O O . SER A 1 101 ? -28.418 0.160 -16.974 1.00 35.59 101 SER A O 1
ATOM 760 N N . ASP A 1 102 ? -29.051 0.604 -14.868 1.00 36.31 102 ASP A N 1
ATOM 761 C CA . ASP A 1 102 ? -30.147 1.504 -15.232 1.00 36.31 102 ASP A CA 1
ATOM 762 C C . ASP A 1 102 ? -29.560 2.851 -15.710 1.00 36.31 102 ASP A C 1
ATOM 764 O O . ASP A 1 102 ? -28.859 3.511 -14.934 1.00 36.31 102 ASP A O 1
ATOM 768 N N . PRO A 1 103 ? -29.832 3.319 -16.946 1.00 46.75 103 PRO A N 1
ATOM 769 C CA . PRO A 1 103 ? -29.176 4.505 -17.513 1.00 46.75 103 PRO A CA 1
ATOM 770 C C . PRO A 1 103 ? -29.658 5.865 -16.980 1.00 46.75 103 PRO A C 1
ATOM 772 O O . PRO A 1 103 ? -29.489 6.874 -17.662 1.00 46.75 103 PRO A O 1
ATOM 775 N N . GLN A 1 104 ? -30.284 5.949 -15.803 1.00 46.53 104 GLN A N 1
ATOM 776 C CA . GLN A 1 104 ? -31.027 7.157 -15.421 1.00 46.53 104 GLN A CA 1
ATOM 777 C C . GLN A 1 104 ? -30.723 7.647 -14.004 1.00 46.53 104 GLN A C 1
ATOM 779 O O . GLN A 1 104 ? -31.609 7.808 -13.170 1.00 46.53 104 GLN A O 1
ATOM 784 N N . CYS A 1 105 ? -29.449 7.942 -13.743 1.00 40.00 105 CYS A N 1
ATOM 785 C CA . CYS A 1 105 ? -29.034 8.717 -12.576 1.00 40.00 105 CYS A CA 1
ATOM 786 C C . CYS A 1 105 ? -28.570 10.112 -13.025 1.00 40.00 105 CYS A C 1
ATOM 788 O O . CYS A 1 105 ? -27.698 10.238 -13.883 1.00 40.00 105 CYS A O 1
ATOM 790 N N . SER A 1 106 ? -29.178 11.169 -12.474 1.00 52.22 106 SER A N 1
ATOM 791 C CA . SER A 1 106 ? -28.801 12.558 -12.775 1.00 52.22 106 SER A CA 1
ATOM 792 C C . SER A 1 106 ? -27.322 12.809 -12.424 1.00 52.22 106 SER A C 1
ATOM 794 O O . SER A 1 106 ? -26.880 12.339 -11.369 1.00 52.22 106 SER A O 1
ATOM 796 N N . PRO A 1 107 ? -26.565 13.597 -13.219 1.00 57.56 107 PRO A N 1
ATOM 797 C CA . PRO A 1 107 ? -25.171 13.943 -12.921 1.00 57.56 107 PRO A CA 1
ATOM 798 C C . PRO A 1 107 ? -24.969 14.516 -11.510 1.00 57.56 107 PRO A C 1
ATOM 800 O O . PRO A 1 107 ? -23.927 14.310 -10.890 1.00 57.56 107 PRO A O 1
ATOM 803 N N . ASP A 1 108 ? -25.980 15.200 -10.968 1.00 54.12 108 ASP A N 1
ATOM 804 C CA . ASP A 1 108 ? -25.938 15.765 -9.617 1.00 54.12 108 ASP A CA 1
ATOM 805 C C . ASP A 1 108 ? -26.077 14.709 -8.512 1.00 54.12 108 ASP A C 1
ATOM 807 O O . ASP A 1 108 ? -25.486 14.859 -7.441 1.00 54.12 108 ASP A O 1
ATOM 811 N N . CYS A 1 109 ? -26.803 13.620 -8.776 1.00 42.62 109 CYS A N 1
ATOM 812 C CA . CYS A 1 109 ? -26.932 12.492 -7.856 1.00 42.62 109 CYS A CA 1
ATOM 813 C C . CYS A 1 109 ? -25.629 11.684 -7.802 1.00 42.62 109 CYS A C 1
ATOM 815 O O . CYS A 1 109 ? -25.159 11.369 -6.709 1.00 42.62 109 CYS A O 1
ATOM 817 N N . VAL A 1 110 ? -24.979 11.473 -8.953 1.00 55.66 110 VAL A N 1
ATOM 818 C CA . VAL A 1 110 ? -23.643 10.856 -9.036 1.00 55.66 110 VAL A CA 1
ATOM 819 C C . VAL A 1 110 ? -22.622 11.678 -8.243 1.00 55.66 110 VAL A C 1
ATOM 821 O O . VAL A 1 110 ? -22.004 11.155 -7.321 1.00 55.66 110 VAL A O 1
ATOM 824 N N . ARG A 1 111 ? -22.560 12.999 -8.465 1.00 59.69 111 ARG A N 1
ATOM 825 C CA . ARG A 1 111 ? -21.691 13.915 -7.695 1.00 59.69 111 ARG A CA 1
ATOM 826 C C . ARG A 1 111 ? -21.991 13.933 -6.196 1.00 59.69 111 ARG A C 1
ATOM 828 O O . ARG A 1 111 ? -21.131 14.294 -5.392 1.00 59.69 111 ARG A O 1
ATOM 835 N N . GLN A 1 112 ? -23.232 13.671 -5.789 1.00 61.28 112 GLN A N 1
ATOM 836 C CA . GLN A 1 112 ? -23.615 13.600 -4.377 1.00 61.28 112 GLN A CA 1
ATOM 837 C C . GLN A 1 112 ? -23.200 12.265 -3.749 1.00 61.28 112 GLN A C 1
ATOM 839 O O . GLN A 1 112 ? -22.684 12.271 -2.633 1.00 61.28 112 GLN A O 1
ATOM 844 N N . MET A 1 113 ? -23.375 11.152 -4.461 1.00 47.34 113 MET A N 1
ATOM 845 C CA . MET A 1 113 ? -22.899 9.830 -4.047 1.00 47.34 113 MET A CA 1
ATOM 846 C C . MET A 1 113 ? -21.368 9.788 -3.968 1.00 47.34 113 MET A C 1
ATOM 848 O O . MET A 1 113 ? -20.834 9.287 -2.985 1.00 47.34 113 MET A O 1
ATOM 852 N N . GLU A 1 114 ? -20.663 10.395 -4.928 1.00 58.31 114 GLU A N 1
ATOM 853 C CA . GLU A 1 114 ? -19.200 10.546 -4.921 1.00 58.31 114 GLU A CA 1
ATOM 854 C C . GLU A 1 114 ? -18.727 11.365 -3.715 1.00 58.31 114 GLU A C 1
ATOM 856 O O . GLU A 1 114 ? -17.889 10.898 -2.952 1.00 58.31 114 GLU A O 1
ATOM 861 N N . ARG A 1 115 ? -19.347 12.524 -3.440 1.00 61.06 115 ARG A N 1
ATOM 862 C CA . ARG A 1 115 ? -19.051 13.319 -2.230 1.00 61.06 115 ARG A CA 1
ATOM 863 C C . ARG A 1 115 ? -19.313 12.551 -0.932 1.00 61.06 115 ARG A C 1
ATOM 865 O O . ARG A 1 115 ? -18.587 12.721 0.046 1.00 61.06 115 ARG A O 1
ATOM 872 N N . GLN A 1 116 ? -20.357 11.723 -0.892 1.00 61.47 116 GLN A N 1
ATOM 873 C CA . GLN A 1 116 ? -20.651 10.870 0.262 1.00 61.47 116 GLN A CA 1
ATOM 874 C C . GLN A 1 116 ? -19.628 9.738 0.406 1.00 61.47 116 GLN A C 1
ATOM 876 O O . GLN A 1 116 ? -19.180 9.479 1.522 1.00 61.47 116 GLN A O 1
ATOM 881 N N . ALA A 1 117 ? -19.205 9.121 -0.698 1.00 63.09 117 ALA A N 1
ATOM 882 C CA . ALA A 1 117 ? -18.153 8.112 -0.718 1.00 63.09 117 ALA A CA 1
ATOM 883 C C . ALA A 1 117 ? -16.799 8.702 -0.291 1.00 63.09 117 ALA A C 1
ATOM 885 O O . ALA A 1 117 ? -16.114 8.113 0.541 1.00 63.09 117 ALA A O 1
ATOM 886 N N . GLU A 1 118 ? -16.443 9.898 -0.766 1.00 66.44 118 GLU A N 1
ATOM 887 C CA . GLU A 1 118 ? -15.247 10.638 -0.347 1.00 66.44 118 GLU A CA 1
ATOM 888 C C . GLU A 1 118 ? -15.277 10.970 1.150 1.00 66.44 118 GLU A C 1
ATOM 890 O O . GLU A 1 118 ? -14.294 10.738 1.858 1.00 66.44 118 GLU A O 1
ATOM 895 N N . ALA A 1 119 ? -16.411 11.460 1.665 1.00 67.81 119 ALA A N 1
ATOM 896 C CA . ALA A 1 119 ? -16.580 11.755 3.087 1.00 67.81 119 ALA A CA 1
ATOM 897 C C . ALA A 1 119 ? -16.513 10.486 3.956 1.00 67.81 119 ALA A C 1
ATOM 899 O O . ALA A 1 119 ? -15.902 10.495 5.027 1.00 67.81 119 ALA A O 1
ATOM 900 N N . GLN A 1 120 ? -17.099 9.381 3.487 1.00 69.38 120 GLN A N 1
ATOM 901 C CA . GLN A 1 120 ? -17.028 8.078 4.148 1.00 69.38 120 GLN A CA 1
ATOM 902 C C . GLN A 1 120 ? -15.607 7.491 4.105 1.00 69.38 120 GLN A C 1
ATOM 904 O O . GLN A 1 120 ? -15.160 6.869 5.068 1.00 69.38 120 GLN A O 1
ATOM 909 N N . GLN A 1 121 ? -14.855 7.728 3.030 1.00 72.75 121 GLN A N 1
ATOM 910 C CA . GLN A 1 121 ? -13.437 7.383 2.970 1.00 72.75 121 GLN A CA 1
ATOM 911 C C . GLN A 1 121 ? -12.597 8.263 3.903 1.00 72.75 121 GLN A C 1
ATOM 913 O O . GLN A 1 121 ? -11.679 7.756 4.543 1.00 72.75 121 GLN A O 1
ATOM 918 N N . ALA A 1 122 ? -12.886 9.562 4.007 1.00 78.69 122 ALA A N 1
ATOM 919 C CA . ALA A 1 122 ? -12.164 10.473 4.893 1.00 78.69 122 ALA A CA 1
ATOM 920 C C . ALA A 1 122 ? -12.319 10.074 6.369 1.00 78.69 122 ALA A C 1
ATOM 922 O O . ALA A 1 122 ? -11.315 9.926 7.065 1.00 78.69 122 ALA A O 1
ATOM 923 N N . SER A 1 123 ? -13.547 9.789 6.819 1.00 82.88 123 SER A N 1
ATOM 924 C CA . SER A 1 123 ? -13.784 9.316 8.191 1.00 82.88 123 SER A CA 1
ATOM 925 C C . SER A 1 123 ? -13.083 7.983 8.475 1.00 82.88 123 SER A C 1
ATOM 927 O O . SER A 1 123 ? -12.536 7.779 9.560 1.00 82.88 123 SER A O 1
ATOM 929 N N . MET A 1 124 ? -13.017 7.091 7.482 1.00 87.69 124 MET A N 1
ATOM 930 C CA . MET A 1 124 ? -12.256 5.852 7.593 1.00 87.69 124 MET A CA 1
ATOM 931 C C . MET A 1 124 ? -10.757 6.115 7.762 1.00 87.69 124 MET A C 1
ATOM 933 O O . MET A 1 124 ? -10.134 5.530 8.645 1.00 87.69 124 MET A O 1
ATOM 937 N N . ARG A 1 125 ? -10.164 7.009 6.962 1.00 90.94 125 ARG A N 1
ATOM 938 C CA . ARG A 1 125 ? -8.730 7.344 7.049 1.00 90.94 125 ARG A CA 1
ATOM 939 C C . ARG A 1 125 ? -8.340 7.812 8.454 1.00 90.94 125 ARG A C 1
ATOM 941 O O . ARG A 1 125 ? -7.328 7.347 8.979 1.00 90.94 125 ARG A O 1
ATOM 948 N N . ASP A 1 126 ? -9.174 8.621 9.103 1.00 89.44 126 ASP A N 1
ATOM 949 C CA . ASP A 1 126 ? -8.940 9.094 10.476 1.00 89.44 126 ASP A CA 1
ATOM 950 C C . ASP A 1 126 ? -8.945 7.954 11.512 1.00 89.44 126 ASP A C 1
ATOM 952 O O . ASP A 1 126 ? -8.127 7.918 12.447 1.00 89.44 126 ASP A O 1
ATOM 956 N N . LEU A 1 127 ? -9.840 6.978 11.342 1.00 91.75 127 LEU A N 1
ATOM 957 C CA . LEU A 1 127 ? -9.876 5.776 12.177 1.00 91.75 127 LEU A CA 1
ATOM 958 C C . LEU A 1 127 ? -8.634 4.910 11.959 1.00 91.75 127 LEU A C 1
ATOM 960 O O . LEU A 1 127 ? -8.028 4.465 12.935 1.00 91.75 127 LEU A O 1
ATOM 964 N N . LEU A 1 128 ? -8.209 4.722 10.707 1.00 94.06 128 LEU A N 1
ATOM 965 C CA . LEU A 1 128 ? -7.005 3.961 10.362 1.00 94.06 128 LEU A CA 1
ATOM 966 C C . LEU A 1 128 ? -5.733 4.630 10.898 1.00 94.06 128 LEU A C 1
ATOM 968 O O . LEU A 1 128 ? -4.842 3.945 11.407 1.00 94.06 128 LEU A O 1
ATOM 972 N N . TRP A 1 129 ? -5.665 5.962 10.853 1.00 93.69 129 TRP A N 1
ATOM 973 C CA . TRP A 1 129 ? -4.586 6.726 11.475 1.00 93.69 129 TRP A CA 1
ATOM 974 C C . TRP A 1 129 ? -4.546 6.482 12.983 1.00 93.69 129 TRP A C 1
ATOM 976 O O . TRP A 1 129 ? -3.500 6.132 13.531 1.00 93.69 129 TRP A O 1
ATOM 986 N N . THR A 1 130 ? -5.698 6.595 13.649 1.00 93.31 130 THR A N 1
ATOM 987 C CA . THR A 1 130 ? -5.817 6.347 15.093 1.00 93.31 130 THR A CA 1
ATOM 988 C C . THR A 1 130 ? -5.383 4.922 15.445 1.00 93.31 130 THR A C 1
ATOM 990 O O . THR A 1 130 ? -4.575 4.731 16.355 1.00 93.31 130 THR A O 1
ATOM 993 N N . LEU A 1 131 ? -5.881 3.925 14.707 1.00 94.12 131 LEU A N 1
ATOM 994 C CA . LEU A 1 131 ? -5.508 2.521 14.860 1.00 94.12 131 LEU A CA 1
ATOM 995 C C . LEU A 1 131 ? -3.989 2.357 14.815 1.00 94.12 131 LEU A C 1
ATOM 997 O O . LEU A 1 131 ? -3.386 1.820 15.747 1.00 94.12 131 LEU A O 1
ATOM 1001 N N . SER A 1 132 ? -3.370 2.887 13.763 1.00 94.00 132 SER A N 1
ATOM 1002 C CA . SER A 1 132 ? -1.944 2.709 13.538 1.00 94.00 132 SER A CA 1
ATOM 1003 C C . SER A 1 132 ? -1.065 3.452 14.542 1.00 94.00 132 SER A C 1
ATOM 1005 O O . SER A 1 132 ? -0.053 2.925 15.004 1.00 94.00 132 SER A O 1
ATOM 1007 N N . LYS A 1 133 ? -1.438 4.679 14.922 1.00 92.75 133 LYS A N 1
ATOM 1008 C CA . LYS A 1 133 ? -0.626 5.498 15.831 1.00 92.75 133 LYS A CA 1
ATOM 1009 C C . LYS A 1 133 ? -0.730 5.084 17.289 1.00 92.75 133 LYS A C 1
ATOM 1011 O O . LYS A 1 133 ? 0.275 5.171 18.007 1.00 92.75 133 LYS A O 1
ATOM 1016 N N . SER A 1 134 ? -1.912 4.662 17.721 1.00 90.75 134 SER A N 1
ATOM 1017 C CA . SER A 1 134 ? -2.224 4.495 19.141 1.00 90.75 134 SER A CA 1
ATOM 1018 C C . SER A 1 134 ? -2.328 3.043 19.586 1.00 90.75 134 SER A C 1
ATOM 1020 O O . SER A 1 134 ? -2.118 2.784 20.767 1.00 90.75 134 SER A O 1
ATOM 1022 N N . TYR A 1 135 ? -2.644 2.110 18.684 1.00 90.62 135 TYR A N 1
ATOM 1023 C CA . TYR A 1 135 ? -3.024 0.755 19.091 1.00 90.62 135 TYR A CA 1
ATOM 1024 C C . TYR A 1 135 ? -2.216 -0.377 18.447 1.00 90.62 135 TYR A C 1
ATOM 1026 O O . TYR A 1 135 ? -2.164 -1.458 19.030 1.00 90.62 135 TYR A O 1
ATOM 1034 N N . LEU A 1 136 ? -1.593 -0.169 17.281 1.00 90.88 136 LEU A N 1
ATOM 1035 C CA . LEU A 1 136 ? -0.753 -1.203 16.665 1.00 90.88 136 LEU A CA 1
ATOM 1036 C C . LEU A 1 136 ? 0.584 -1.363 17.393 1.00 90.88 136 LEU A C 1
ATOM 1038 O O . LEU A 1 136 ? 1.229 -0.381 17.759 1.00 90.88 136 LEU A O 1
ATOM 1042 N N . GLU A 1 137 ? 1.025 -2.613 17.524 1.00 92.62 137 GLU A N 1
ATOM 1043 C CA . GLU A 1 137 ? 2.374 -2.997 17.951 1.00 92.62 137 GLU A CA 1
ATOM 1044 C C . GLU A 1 137 ? 3.258 -3.371 16.738 1.00 92.62 137 GLU A C 1
ATOM 1046 O O . GLU A 1 137 ? 2.734 -3.610 15.643 1.00 92.62 137 GLU A O 1
ATOM 1051 N N . PRO A 1 138 ? 4.599 -3.483 16.893 1.00 90.38 138 PRO A N 1
ATOM 1052 C CA . PRO A 1 138 ? 5.522 -3.711 15.773 1.00 90.38 138 PRO A CA 1
ATOM 1053 C C . PRO A 1 138 ? 5.198 -4.898 14.856 1.00 90.38 138 PRO A C 1
ATOM 1055 O O . PRO A 1 138 ? 5.494 -4.852 13.664 1.00 90.38 138 PRO A O 1
ATOM 1058 N N . HIS A 1 139 ? 4.581 -5.952 15.393 1.00 91.44 139 HIS A N 1
ATOM 1059 C CA . HIS A 1 139 ? 4.252 -7.170 14.648 1.00 91.44 139 HIS A CA 1
ATOM 1060 C C . HIS A 1 139 ? 2.807 -7.198 14.136 1.00 91.44 139 HIS A C 1
ATOM 1062 O O . HIS A 1 139 ? 2.492 -7.996 13.251 1.00 91.44 139 HIS A O 1
ATOM 1068 N N . ASP A 1 140 ? 1.931 -6.344 14.667 1.00 94.06 140 ASP A N 1
ATOM 1069 C CA . ASP A 1 140 ? 0.495 -6.406 14.390 1.00 94.06 140 ASP A CA 1
ATOM 1070 C C . ASP A 1 140 ? 0.189 -6.028 12.946 1.00 94.06 140 ASP A C 1
ATOM 1072 O O . ASP A 1 140 ? -0.586 -6.709 12.279 1.00 94.06 140 ASP A O 1
ATOM 1076 N N . TRP A 1 141 ? 0.849 -4.994 12.420 1.00 94.81 141 TRP A N 1
ATOM 1077 C CA . TRP A 1 141 ? 0.605 -4.554 11.049 1.00 94.81 141 TRP A CA 1
ATOM 1078 C C . TRP A 1 141 ? 0.969 -5.627 10.014 1.00 94.81 141 TRP A C 1
ATOM 1080 O O . TRP A 1 141 ? 0.260 -5.771 9.025 1.00 94.81 141 TRP A O 1
ATOM 1090 N N . LYS A 1 142 ? 2.014 -6.436 10.253 1.00 96.06 142 LYS A N 1
ATOM 1091 C CA . LYS A 1 142 ? 2.374 -7.558 9.366 1.00 96.06 142 LYS A CA 1
ATOM 1092 C C . LYS A 1 142 ? 1.341 -8.681 9.440 1.00 96.06 142 LYS A C 1
ATOM 1094 O O . LYS A 1 142 ? 1.026 -9.290 8.423 1.00 96.06 142 LYS A O 1
ATOM 1099 N N . LYS A 1 143 ? 0.795 -8.958 10.631 1.00 96.44 143 LYS A N 1
ATOM 1100 C CA . LYS A 1 143 ? -0.301 -9.928 10.798 1.00 96.44 143 LYS A CA 1
ATOM 1101 C C . LYS A 1 143 ? -1.562 -9.464 10.064 1.00 96.44 143 LYS A C 1
ATOM 1103 O O . LYS A 1 143 ? -2.147 -10.254 9.331 1.00 96.44 143 LYS A O 1
ATOM 1108 N N . LEU A 1 144 ? -1.922 -8.185 10.198 1.00 95.88 144 LEU A N 1
ATOM 1109 C CA . LEU A 1 144 ? -3.035 -7.580 9.458 1.00 95.88 144 LEU A CA 1
ATOM 1110 C C . LEU A 1 144 ? -2.802 -7.622 7.950 1.00 95.88 144 LEU A C 1
ATOM 1112 O O . LEU A 1 144 ? -3.694 -8.023 7.215 1.00 95.88 144 LEU A O 1
ATOM 1116 N N . ALA A 1 145 ? -1.597 -7.281 7.490 1.00 95.81 145 ALA A N 1
ATOM 1117 C CA . ALA A 1 145 ? -1.246 -7.338 6.076 1.00 95.81 145 ALA A CA 1
ATOM 1118 C C . ALA A 1 145 ? -1.470 -8.749 5.504 1.00 95.81 145 ALA A C 1
ATOM 1120 O O . ALA A 1 145 ? -2.140 -8.898 4.486 1.00 95.81 145 ALA A O 1
ATOM 1121 N N . ARG A 1 146 ? -1.006 -9.797 6.197 1.00 95.69 146 ARG A N 1
ATOM 1122 C CA . ARG A 1 146 ? -1.259 -11.191 5.789 1.00 95.69 146 ARG A CA 1
ATOM 1123 C C . ARG A 1 146 ? -2.743 -11.540 5.788 1.00 95.69 146 ARG A C 1
ATOM 1125 O O . ARG A 1 146 ? -3.207 -12.169 4.846 1.00 95.69 146 ARG A O 1
ATOM 1132 N N . HIS A 1 147 ? -3.486 -11.106 6.806 1.00 94.44 147 HIS A N 1
ATOM 1133 C CA . HIS A 1 147 ? -4.932 -11.324 6.874 1.00 94.44 147 HIS A CA 1
ATOM 1134 C C . HIS A 1 147 ? -5.671 -10.662 5.699 1.00 94.44 147 HIS A C 1
ATOM 1136 O O . HIS A 1 147 ? -6.565 -11.260 5.114 1.00 94.44 147 HIS A O 1
ATOM 1142 N N . PHE A 1 148 ? -5.245 -9.465 5.287 1.00 93.31 148 PHE A N 1
ATOM 1143 C CA . PHE A 1 148 ? -5.778 -8.761 4.118 1.00 93.31 148 PHE A CA 1
ATOM 1144 C C . PHE A 1 148 ? -5.207 -9.247 2.774 1.00 93.31 148 PHE A C 1
ATOM 1146 O O . PHE A 1 148 ? -5.463 -8.617 1.742 1.00 93.31 148 PHE A O 1
ATOM 1153 N N . GLY A 1 149 ? -4.416 -10.325 2.759 1.00 92.31 149 GLY A N 1
ATOM 1154 C CA . GLY A 1 149 ? -3.867 -10.930 1.544 1.00 92.31 149 GLY A CA 1
ATOM 1155 C C . GLY A 1 149 ? -2.709 -10.161 0.900 1.00 92.31 149 GLY A C 1
ATOM 1156 O O . GLY A 1 149 ? -2.516 -10.253 -0.307 1.00 92.31 149 GLY A O 1
ATOM 1157 N N . PHE A 1 150 ? -1.959 -9.353 1.653 1.00 95.06 150 PHE A N 1
ATOM 1158 C CA . PHE A 1 150 ? -0.697 -8.790 1.158 1.00 95.06 150 PHE A CA 1
ATOM 1159 C C . PHE A 1 150 ? 0.373 -9.882 1.098 1.00 95.06 150 PHE A C 1
ATOM 1161 O O . PHE A 1 150 ? 0.519 -10.671 2.035 1.00 95.06 150 PHE A O 1
ATOM 1168 N N . THR A 1 151 ? 1.154 -9.898 0.020 1.00 94.75 151 THR A N 1
ATOM 1169 C CA . THR A 1 151 ? 2.274 -10.831 -0.131 1.00 94.75 151 THR A CA 1
ATOM 1170 C C . THR A 1 151 ? 3.465 -10.396 0.727 1.00 94.75 151 THR A C 1
ATOM 1172 O O . THR A 1 151 ? 3.588 -9.236 1.133 1.00 94.75 151 THR A O 1
ATOM 1175 N N . GLU A 1 152 ? 4.405 -11.309 0.980 1.00 94.62 152 GLU A N 1
ATOM 1176 C CA . GLU A 1 152 ? 5.661 -10.952 1.655 1.00 94.62 152 GLU A CA 1
ATOM 1177 C C . GLU A 1 152 ? 6.493 -9.946 0.837 1.00 94.62 152 GLU A C 1
ATOM 1179 O O . GLU A 1 152 ? 7.247 -9.160 1.411 1.00 94.62 152 GLU A O 1
ATOM 1184 N N . GLU A 1 153 ? 6.337 -9.924 -0.492 1.00 93.69 153 GLU A N 1
ATOM 1185 C CA . GLU A 1 153 ? 6.946 -8.908 -1.357 1.00 93.69 153 GLU A CA 1
ATOM 1186 C C . GLU A 1 153 ? 6.355 -7.521 -1.069 1.00 93.69 153 GLU A C 1
ATOM 1188 O O . GLU A 1 153 ? 7.111 -6.560 -0.902 1.00 93.69 153 GLU A O 1
ATOM 1193 N N . HIS A 1 154 ? 5.028 -7.419 -0.907 1.00 95.25 154 HIS A N 1
ATOM 1194 C CA . HIS A 1 154 ? 4.357 -6.170 -0.526 1.00 95.25 154 HIS A CA 1
ATOM 1195 C C . HIS A 1 154 ? 4.804 -5.681 0.851 1.00 95.25 154 HIS A C 1
ATOM 1197 O O . HIS A 1 154 ? 5.153 -4.511 1.008 1.00 95.25 154 HIS A O 1
ATOM 1203 N N . ILE A 1 155 ? 4.834 -6.573 1.847 1.00 95.75 155 ILE A N 1
ATOM 1204 C CA . ILE A 1 155 ? 5.234 -6.235 3.222 1.00 95.75 155 ILE A CA 1
ATOM 1205 C C . ILE A 1 155 ? 6.673 -5.708 3.241 1.00 95.75 155 ILE A C 1
ATOM 1207 O O . ILE A 1 155 ? 6.927 -4.652 3.820 1.00 95.75 155 ILE A O 1
ATOM 1211 N N . LYS A 1 156 ? 7.606 -6.388 2.559 1.00 94.50 156 LYS A N 1
ATOM 1212 C CA . LYS A 1 156 ? 9.005 -5.944 2.448 1.00 94.50 156 LYS A CA 1
ATOM 1213 C C . LYS A 1 156 ? 9.131 -4.606 1.719 1.00 94.50 156 LYS A C 1
ATOM 1215 O O . LYS A 1 156 ? 9.945 -3.776 2.120 1.00 94.50 156 LYS A O 1
ATOM 1220 N N . ALA A 1 157 ? 8.343 -4.383 0.666 1.00 94.44 157 ALA A N 1
ATOM 1221 C CA . ALA A 1 157 ? 8.341 -3.121 -0.070 1.00 94.44 157 ALA A CA 1
ATOM 1222 C C . ALA A 1 157 ? 7.862 -1.947 0.801 1.00 94.44 157 ALA A C 1
ATOM 1224 O O . ALA A 1 157 ? 8.474 -0.879 0.771 1.00 94.44 157 ALA A O 1
ATOM 1225 N N . ILE A 1 158 ? 6.819 -2.157 1.613 1.00 94.00 158 ILE A N 1
ATOM 1226 C CA . ILE A 1 158 ? 6.304 -1.154 2.555 1.00 94.00 158 ILE A CA 1
ATOM 1227 C C . ILE A 1 158 ? 7.308 -0.892 3.682 1.00 94.00 158 ILE A C 1
ATOM 1229 O O . ILE A 1 158 ? 7.571 0.266 3.999 1.00 94.00 158 ILE A O 1
ATOM 1233 N N . GLU A 1 159 ? 7.883 -1.951 4.260 1.00 92.06 159 GLU A N 1
ATOM 1234 C CA . GLU A 1 159 ? 8.817 -1.874 5.391 1.00 92.06 159 GLU A CA 1
ATOM 1235 C C . GLU A 1 159 ? 10.116 -1.147 5.042 1.00 92.06 159 GLU A C 1
ATOM 1237 O O . GLU A 1 159 ? 10.714 -0.483 5.888 1.00 92.06 159 GLU A O 1
ATOM 1242 N N . ARG A 1 160 ? 10.555 -1.254 3.784 1.00 88.25 160 ARG A N 1
ATOM 1243 C CA . ARG A 1 160 ? 11.774 -0.595 3.306 1.00 88.25 160 ARG A CA 1
ATOM 1244 C C . ARG A 1 160 ? 11.686 0.928 3.368 1.00 88.25 160 ARG A C 1
ATOM 1246 O O . ARG A 1 160 ? 12.714 1.597 3.424 1.00 88.25 160 ARG A O 1
ATOM 1253 N N . HIS A 1 161 ? 10.475 1.474 3.338 1.00 78.62 161 HIS A N 1
ATOM 1254 C CA . HIS A 1 161 ? 10.230 2.906 3.468 1.00 78.62 161 HIS A CA 1
ATOM 1255 C C . HIS A 1 161 ? 10.013 3.226 4.946 1.00 78.62 161 HIS A C 1
ATOM 1257 O O . HIS A 1 161 ? 9.271 2.515 5.601 1.00 78.62 161 HIS A O 1
ATOM 1263 N N . TYR A 1 162 ? 10.615 4.296 5.468 1.00 78.75 162 TYR A N 1
ATOM 1264 C CA . TYR A 1 162 ? 10.612 4.666 6.896 1.00 78.75 162 TYR A CA 1
ATOM 1265 C C . TYR A 1 162 ? 11.423 3.720 7.801 1.00 78.75 162 TYR A C 1
ATOM 1267 O O . TYR A 1 162 ? 11.072 2.566 8.037 1.00 78.75 162 TYR A O 1
ATOM 1275 N N . THR A 1 163 ? 12.491 4.252 8.396 1.00 77.62 163 THR A N 1
ATOM 1276 C CA . THR A 1 163 ? 13.378 3.531 9.321 1.00 77.62 163 THR A CA 1
ATOM 1277 C C . THR A 1 163 ? 13.316 4.157 10.711 1.00 77.62 163 THR A C 1
ATOM 1279 O O . THR A 1 163 ? 13.428 5.373 10.842 1.00 77.62 163 THR A O 1
ATOM 1282 N N . GLY A 1 164 ? 13.156 3.350 11.762 1.00 85.56 164 GLY A N 1
ATOM 1283 C CA . GLY A 1 164 ? 13.150 3.835 13.145 1.00 85.56 164 GLY A CA 1
ATOM 1284 C C . GLY A 1 164 ? 12.400 2.911 14.102 1.00 85.56 164 GLY A C 1
ATOM 1285 O O . GLY A 1 164 ? 11.726 1.978 13.681 1.00 85.56 164 GLY A O 1
ATOM 1286 N N . LYS A 1 165 ? 12.479 3.185 15.410 1.00 82.19 165 LYS A N 1
ATOM 1287 C CA . LYS A 1 165 ? 11.840 2.347 16.446 1.00 82.19 165 LYS A CA 1
ATOM 1288 C C . LYS A 1 165 ? 10.305 2.336 16.369 1.00 82.19 165 LYS A C 1
ATOM 1290 O O . LYS A 1 165 ? 9.685 1.419 16.890 1.00 82.19 165 LYS A O 1
ATOM 1295 N N . SER A 1 166 ? 9.698 3.341 15.735 1.00 86.19 166 SER A N 1
ATOM 1296 C CA . SER A 1 166 ? 8.246 3.507 15.567 1.00 86.19 166 SER A CA 1
ATOM 1297 C C . SER A 1 166 ? 7.779 3.444 14.106 1.00 86.19 166 SER A C 1
ATOM 1299 O O . SER A 1 166 ? 6.619 3.756 13.832 1.00 86.19 166 SER A O 1
ATOM 1301 N N . SER A 1 167 ? 8.642 3.029 13.166 1.00 91.81 167 SER A N 1
ATOM 1302 C CA . SER A 1 167 ? 8.316 2.995 11.729 1.00 91.81 167 SER A CA 1
ATOM 1303 C C . SER A 1 167 ? 7.128 2.090 11.403 1.00 91.81 167 SER A C 1
ATOM 1305 O O . SER A 1 167 ? 6.343 2.411 10.517 1.00 91.81 167 SER A O 1
ATOM 1307 N N . TYR A 1 168 ? 6.916 1.035 12.194 1.00 92.56 168 TYR A N 1
ATOM 1308 C CA . TYR A 1 168 ? 5.771 0.129 12.077 1.00 92.56 168 TYR A CA 1
ATOM 1309 C C . TYR A 1 168 ? 4.411 0.846 12.125 1.00 92.56 168 TYR A C 1
ATOM 1311 O O . TYR A 1 168 ? 3.441 0.356 11.551 1.00 92.56 168 TYR A O 1
ATOM 1319 N N . LYS A 1 169 ? 4.327 2.016 12.776 1.00 94.12 169 LYS A N 1
ATOM 1320 C CA . LYS A 1 169 ? 3.112 2.843 12.803 1.00 94.12 169 LYS A CA 1
ATOM 1321 C C . LYS A 1 169 ? 2.865 3.542 11.466 1.00 94.12 169 LYS A C 1
ATOM 1323 O O . LYS A 1 169 ? 1.717 3.783 11.107 1.00 94.12 169 LYS A O 1
ATOM 1328 N N . GLU A 1 170 ? 3.915 3.892 10.730 1.00 92.88 170 GLU A N 1
ATOM 1329 C CA . GLU A 1 170 ? 3.777 4.405 9.361 1.00 92.88 170 GLU A CA 1
ATOM 1330 C C . GLU A 1 170 ? 3.492 3.265 8.388 1.00 92.88 170 GLU A C 1
ATOM 1332 O O . GLU A 1 170 ? 2.595 3.377 7.556 1.00 92.88 170 GLU A O 1
ATOM 1337 N N . HIS A 1 171 ? 4.188 2.132 8.545 1.00 94.00 171 HIS A N 1
ATOM 1338 C CA . HIS A 1 171 ? 3.958 0.931 7.738 1.00 94.00 171 HIS A CA 1
ATOM 1339 C C . HIS A 1 171 ? 2.517 0.444 7.854 1.00 94.00 171 HIS A C 1
ATOM 1341 O O . HIS A 1 171 ? 1.868 0.205 6.839 1.00 94.00 171 HIS A O 1
ATOM 1347 N N . GLY A 1 172 ? 1.996 0.353 9.082 1.00 95.12 172 GLY A N 1
ATOM 1348 C CA . GLY A 1 172 ? 0.620 -0.049 9.339 1.00 95.12 172 GLY A CA 1
ATOM 1349 C C . GLY A 1 172 ? -0.394 0.912 8.738 1.00 95.12 172 GLY A C 1
ATOM 1350 O O . GLY A 1 172 ? -1.320 0.464 8.070 1.00 95.12 172 GLY A O 1
ATOM 1351 N N . TYR A 1 173 ? -0.190 2.222 8.886 1.00 95.06 173 TYR A N 1
ATOM 1352 C CA . TYR A 1 173 ? -1.115 3.212 8.339 1.00 95.06 173 TYR A CA 1
ATOM 1353 C C . TYR A 1 173 ? -1.138 3.155 6.812 1.00 95.06 173 TYR A C 1
ATOM 1355 O O . TYR A 1 173 ? -2.201 3.045 6.207 1.00 95.06 173 TYR A O 1
ATOM 1363 N N . ARG A 1 174 ? 0.042 3.139 6.188 1.00 94.38 174 ARG A N 1
ATOM 1364 C CA . ARG A 1 174 ? 0.181 3.032 4.736 1.00 94.38 174 ARG A CA 1
ATOM 1365 C C . ARG A 1 174 ? -0.440 1.745 4.190 1.00 94.38 174 ARG A C 1
ATOM 1367 O O . ARG A 1 174 ? -1.188 1.800 3.220 1.00 94.38 174 ARG A O 1
ATOM 1374 N N . MET A 1 175 ? -0.179 0.601 4.826 1.00 95.75 175 MET A N 1
ATOM 1375 C CA . MET A 1 175 ? -0.783 -0.682 4.450 1.00 95.75 175 MET A CA 1
ATOM 1376 C C . MET A 1 175 ? -2.314 -0.622 4.518 1.00 95.75 175 MET A C 1
ATOM 1378 O O . MET A 1 175 ? -2.984 -1.046 3.577 1.00 95.75 175 MET A O 1
ATOM 1382 N N . LEU A 1 176 ? -2.869 -0.029 5.579 1.00 95.56 176 LEU A N 1
ATOM 1383 C CA . LEU A 1 176 ? -4.313 0.130 5.745 1.00 95.56 176 LEU A CA 1
ATOM 1384 C C . LEU A 1 176 ? -4.930 1.056 4.683 1.00 95.56 176 LEU A C 1
ATOM 1386 O O . LEU A 1 176 ? -6.037 0.792 4.223 1.00 95.56 176 LEU A O 1
ATOM 1390 N N . LEU A 1 177 ? -4.224 2.104 4.248 1.00 93.25 177 LEU A N 1
ATOM 1391 C CA . LEU A 1 177 ? -4.681 2.961 3.148 1.00 93.25 177 LEU A CA 1
ATOM 1392 C C . LEU A 1 177 ? -4.723 2.215 1.810 1.00 93.25 177 LEU A C 1
ATOM 1394 O O . LEU A 1 177 ? -5.701 2.335 1.073 1.00 93.25 177 LEU A O 1
ATOM 1398 N N . ILE A 1 178 ? -3.686 1.426 1.511 1.00 92.75 178 ILE A N 1
ATOM 1399 C CA . ILE A 1 178 ? -3.645 0.585 0.306 1.00 92.75 178 ILE A CA 1
ATOM 1400 C C . ILE A 1 178 ? -4.781 -0.443 0.339 1.00 92.75 178 ILE A C 1
ATOM 1402 O O . ILE A 1 178 ? -5.460 -0.650 -0.664 1.00 92.75 178 ILE A O 1
ATOM 1406 N N . TRP A 1 179 ? -5.013 -1.066 1.497 1.00 93.56 179 TRP A N 1
ATOM 1407 C CA . TRP A 1 179 ? -6.116 -2.001 1.700 1.00 93.56 179 TRP A CA 1
ATOM 1408 C C . TRP A 1 179 ? -7.480 -1.346 1.457 1.00 93.56 179 TRP A C 1
ATOM 1410 O O . TRP A 1 179 ? -8.272 -1.890 0.692 1.00 93.56 179 TRP A O 1
ATOM 1420 N N . LEU A 1 180 ? -7.727 -0.172 2.048 1.00 91.12 180 LEU A N 1
ATOM 1421 C CA . LEU A 1 180 ? -8.994 0.550 1.922 1.00 91.12 180 LEU A CA 1
ATOM 1422 C C . LEU A 1 180 ? -9.333 0.882 0.463 1.00 91.12 180 LEU A C 1
ATOM 1424 O O . LEU A 1 180 ? -10.486 0.781 0.062 1.00 91.12 180 LEU A O 1
ATOM 1428 N N . GLN A 1 181 ? -8.332 1.266 -0.329 1.00 86.06 181 GLN A N 1
ATOM 1429 C CA . GLN A 1 181 ? -8.515 1.606 -1.743 1.00 86.06 181 GLN A CA 1
ATOM 1430 C C . GLN A 1 181 ? -8.723 0.382 -2.643 1.00 86.06 181 GLN A C 1
ATOM 1432 O O . GLN A 1 181 ? -9.311 0.511 -3.709 1.00 86.06 181 GLN A O 1
ATOM 1437 N N . GLY A 1 182 ? -8.237 -0.792 -2.231 1.00 82.25 182 GLY A N 1
ATOM 1438 C CA . GLY A 1 182 ? -8.433 -2.056 -2.947 1.00 82.25 182 GLY A CA 1
ATOM 1439 C C . GLY A 1 182 ? -9.648 -2.859 -2.473 1.00 82.25 182 GLY A C 1
ATOM 1440 O O . GLY A 1 182 ? -9.795 -4.014 -2.869 1.00 82.25 182 GLY A O 1
ATOM 1441 N N . LEU A 1 183 ? -10.474 -2.306 -1.581 1.00 82.81 183 LEU A N 1
ATOM 1442 C CA . LEU A 1 183 ? -11.653 -2.988 -1.063 1.00 82.81 183 LEU A CA 1
ATOM 1443 C C . LEU A 1 183 ? -12.787 -2.927 -2.106 1.00 82.81 183 LEU A C 1
ATOM 1445 O O . LEU A 1 183 ? -13.081 -1.840 -2.605 1.00 82.81 183 LEU A O 1
ATOM 1449 N N . PRO A 1 184 ? -13.447 -4.051 -2.442 1.00 76.12 184 PRO A N 1
ATOM 1450 C CA . PRO A 1 184 ? -14.582 -4.021 -3.357 1.00 76.12 184 PRO A CA 1
ATOM 1451 C C . PRO A 1 184 ? -15.735 -3.219 -2.743 1.00 76.12 184 PRO A C 1
ATOM 1453 O O . PRO A 1 184 ? -15.966 -3.270 -1.534 1.00 76.12 184 PRO A O 1
ATOM 1456 N N . SER A 1 185 ? -16.491 -2.513 -3.585 1.00 71.25 185 SER A N 1
ATOM 1457 C CA . SER A 1 185 ? -17.580 -1.610 -3.174 1.00 71.25 185 SER A CA 1
ATOM 1458 C C . SER A 1 185 ? -18.684 -2.287 -2.352 1.00 71.25 185 SER A C 1
ATOM 1460 O O . SER A 1 185 ? -19.386 -1.621 -1.595 1.00 71.25 185 SER A O 1
ATOM 1462 N N . CYS A 1 186 ? -18.822 -3.611 -2.455 1.00 71.19 186 CYS A N 1
ATOM 1463 C CA . CYS A 1 186 ? -19.790 -4.404 -1.698 1.00 71.19 186 CYS A CA 1
ATOM 1464 C C . CYS A 1 186 ? -19.377 -4.687 -0.242 1.00 71.19 186 CYS A C 1
ATOM 1466 O O . CYS A 1 186 ? -20.210 -5.122 0.556 1.00 71.19 186 CYS A O 1
ATOM 1468 N N . LYS A 1 187 ? -18.111 -4.465 0.128 1.00 79.06 187 LYS A N 1
ATOM 1469 C CA . LYS A 1 187 ? -17.600 -4.754 1.471 1.00 79.06 187 LYS A CA 1
ATOM 1470 C C . LYS A 1 187 ? -17.572 -3.498 2.331 1.00 79.06 187 LYS A C 1
ATOM 1472 O O . LYS A 1 187 ? -16.980 -2.486 1.972 1.00 79.06 187 LYS A O 1
ATOM 1477 N N . HIS A 1 188 ? -18.170 -3.583 3.520 1.00 85.19 188 HIS A N 1
ATOM 1478 C CA . HIS A 1 188 ? -18.150 -2.481 4.475 1.00 85.19 188 HIS A CA 1
ATOM 1479 C C . HIS A 1 188 ? -16.802 -2.433 5.224 1.00 85.19 188 HIS A C 1
ATOM 1481 O O . HIS A 1 188 ? -16.520 -3.340 6.016 1.00 85.19 188 HIS A O 1
ATOM 1487 N N . PRO A 1 189 ? -15.984 -1.376 5.064 1.00 89.12 189 PRO A N 1
ATOM 1488 C CA . PRO A 1 189 ? -14.613 -1.340 5.578 1.00 89.12 189 PRO A CA 1
ATOM 1489 C C . PRO A 1 189 ? -14.512 -1.499 7.102 1.00 89.12 189 PRO A C 1
ATOM 1491 O O . PRO A 1 189 ? -13.618 -2.193 7.577 1.00 89.12 189 PRO A O 1
ATOM 1494 N N . LEU A 1 190 ? -15.444 -0.949 7.898 1.00 90.12 190 LEU A N 1
ATOM 1495 C CA . LEU A 1 190 ? -15.393 -1.130 9.362 1.00 90.12 190 LEU A CA 1
ATOM 1496 C C . LEU A 1 190 ? -15.622 -2.583 9.783 1.00 90.12 190 LEU A C 1
ATOM 1498 O O . LEU A 1 190 ? -15.058 -3.022 10.781 1.00 90.12 190 LEU A O 1
ATOM 1502 N N . LYS A 1 191 ? -16.456 -3.320 9.038 1.00 89.94 191 LYS A N 1
ATOM 1503 C CA . LYS A 1 191 ? -16.783 -4.709 9.366 1.00 89.94 191 LYS A CA 1
ATOM 1504 C C . LYS A 1 191 ? -15.564 -5.595 9.120 1.00 89.94 191 LYS A C 1
ATOM 1506 O O . LYS A 1 191 ? -15.134 -6.304 10.021 1.00 89.94 191 LYS A O 1
ATOM 1511 N N . GLU A 1 192 ? -14.961 -5.463 7.943 1.00 92.75 192 GLU A N 1
ATOM 1512 C CA . GLU A 1 192 ? -13.744 -6.191 7.566 1.00 92.75 192 GLU A CA 1
ATOM 1513 C C . GLU A 1 192 ? -12.570 -5.845 8.499 1.00 92.75 192 GLU A C 1
ATOM 1515 O O . GLU A 1 192 ? -11.815 -6.723 8.910 1.00 92.75 192 GLU A O 1
ATOM 1520 N N . LEU A 1 193 ? -12.441 -4.575 8.908 1.00 93.56 193 LEU A N 1
ATOM 1521 C CA . LEU A 1 193 ? -11.434 -4.172 9.891 1.00 93.56 193 LEU A CA 1
ATOM 1522 C C . LEU A 1 193 ? -11.665 -4.832 11.258 1.00 93.56 193 LEU A C 1
ATOM 1524 O O . LEU A 1 193 ? -10.710 -5.270 11.897 1.00 93.56 193 LEU A O 1
ATOM 1528 N N . TYR A 1 194 ? -12.917 -4.909 11.716 1.00 93.44 194 TYR A N 1
ATOM 1529 C CA . TYR A 1 194 ? -13.272 -5.547 12.985 1.00 93.44 194 TYR A CA 1
ATOM 1530 C C . TYR A 1 194 ? -12.973 -7.052 12.970 1.00 93.44 194 TYR A C 1
ATOM 1532 O O . TYR A 1 194 ? -12.397 -7.585 13.924 1.00 93.44 194 TYR A O 1
ATOM 1540 N N . GLU A 1 195 ? -13.324 -7.731 11.878 1.00 93.94 195 GLU A N 1
ATOM 1541 C CA . GLU A 1 195 ? -13.024 -9.149 11.661 1.00 93.94 195 GLU A CA 1
ATOM 1542 C C . GLU A 1 195 ? -11.509 -9.393 11.670 1.00 93.94 195 GLU A C 1
ATOM 1544 O O . GLU A 1 195 ? -11.029 -10.246 12.422 1.00 93.94 195 GLU A O 1
ATOM 1549 N N . ALA A 1 196 ? -10.740 -8.567 10.956 1.00 95.12 196 ALA A N 1
ATOM 1550 C CA . ALA A 1 196 ? -9.284 -8.659 10.921 1.00 95.12 196 ALA A CA 1
ATOM 1551 C C . ALA A 1 196 ? -8.630 -8.417 12.288 1.00 95.12 196 ALA A C 1
ATOM 1553 O O . ALA A 1 196 ? -7.739 -9.164 12.699 1.00 95.12 196 ALA A O 1
ATOM 1554 N N . LEU A 1 197 ? -9.086 -7.403 13.033 1.00 95.38 197 LEU A N 1
ATOM 1555 C CA . LEU A 1 197 ? -8.597 -7.124 14.386 1.00 95.38 197 LEU A CA 1
ATOM 1556 C C . LEU A 1 197 ? -8.935 -8.258 15.361 1.00 95.38 197 LEU A C 1
ATOM 1558 O O . LEU A 1 197 ? -8.131 -8.587 16.234 1.00 95.38 197 LEU A O 1
ATOM 1562 N N . THR A 1 198 ? -10.094 -8.893 15.195 1.00 94.81 198 THR A N 1
ATOM 1563 C CA . THR A 1 198 ? -10.472 -10.069 15.985 1.00 94.81 198 THR A CA 1
ATOM 1564 C C . THR A 1 198 ? -9.590 -11.269 15.641 1.00 94.81 198 THR A C 1
ATOM 1566 O O . THR A 1 198 ? -9.122 -11.949 16.552 1.00 94.81 198 THR A O 1
ATOM 1569 N N . ALA A 1 199 ? -9.281 -11.482 14.358 1.00 95.12 199 ALA A N 1
ATOM 1570 C CA . ALA A 1 199 ? -8.410 -12.562 13.894 1.00 95.12 199 ALA A CA 1
ATOM 1571 C C . ALA A 1 199 ? -6.967 -12.448 14.418 1.00 95.12 199 ALA A C 1
ATOM 1573 O O . ALA A 1 199 ? -6.315 -13.462 14.660 1.00 95.12 199 ALA A O 1
ATOM 1574 N N . ILE A 1 200 ? -6.467 -11.229 14.651 1.00 94.25 200 ILE A N 1
ATOM 1575 C CA . ILE A 1 200 ? -5.149 -11.008 15.273 1.00 94.25 200 ILE A CA 1
ATOM 1576 C C . ILE A 1 200 ? -5.190 -10.958 16.813 1.00 94.25 200 ILE A C 1
ATOM 1578 O O . ILE A 1 200 ? -4.199 -10.568 17.431 1.00 94.25 200 ILE A O 1
ATOM 1582 N N . ASN A 1 201 ? -6.310 -11.348 17.437 1.00 93.31 201 ASN A N 1
ATOM 1583 C CA . ASN A 1 201 ? -6.552 -11.310 18.887 1.00 93.31 201 ASN A CA 1
ATOM 1584 C C . ASN A 1 201 ? -6.506 -9.902 19.518 1.00 93.31 201 ASN A C 1
ATOM 1586 O O . ASN A 1 201 ? -6.176 -9.750 20.692 1.00 93.31 201 ASN A O 1
ATOM 1590 N N . LYS A 1 202 ? -6.873 -8.852 18.773 1.00 93.25 202 LYS A N 1
ATOM 1591 C CA . LYS A 1 202 ? -6.959 -7.459 19.257 1.00 93.25 202 LYS A CA 1
ATOM 1592 C C . LYS A 1 202 ? -8.418 -7.010 19.423 1.00 93.25 202 LYS A C 1
ATOM 1594 O O . LYS A 1 202 ? -8.796 -5.920 18.992 1.00 93.25 202 LYS A O 1
ATOM 1599 N N . ARG A 1 203 ? -9.247 -7.839 20.074 1.00 93.62 203 ARG A N 1
ATOM 1600 C CA . ARG A 1 203 ? -10.693 -7.586 20.270 1.00 93.62 203 ARG A CA 1
ATOM 1601 C C . ARG A 1 203 ? -10.973 -6.267 21.000 1.00 93.62 203 ARG A C 1
ATOM 1603 O O . ARG A 1 203 ? -11.841 -5.513 20.575 1.00 93.62 203 ARG A O 1
ATOM 1610 N N . ASP A 1 204 ? -10.197 -5.944 22.033 1.00 93.81 204 ASP A N 1
ATOM 1611 C CA . ASP A 1 204 ? -10.375 -4.695 22.790 1.00 93.81 204 ASP A CA 1
ATOM 1612 C C . ASP A 1 204 ? -10.097 -3.449 21.939 1.00 93.81 204 ASP A C 1
ATOM 1614 O O . ASP A 1 204 ? -10.726 -2.406 22.114 1.00 93.81 204 ASP A O 1
ATOM 1618 N N . VAL A 1 205 ? -9.147 -3.545 21.004 1.00 93.50 205 VAL A N 1
ATOM 1619 C CA . VAL A 1 205 ? -8.851 -2.473 20.046 1.00 93.50 205 VAL A CA 1
ATOM 1620 C C . VAL A 1 205 ? -9.972 -2.369 19.015 1.00 93.50 205 VAL A C 1
ATOM 1622 O O . VAL A 1 205 ? -10.414 -1.259 18.726 1.00 93.50 205 VAL A O 1
ATOM 1625 N N . ALA A 1 206 ? -10.468 -3.502 18.508 1.00 93.19 206 ALA A N 1
ATOM 1626 C CA . ALA A 1 206 ? -11.595 -3.544 17.577 1.00 93.19 206 ALA A CA 1
ATOM 1627 C C . ALA A 1 206 ? -12.832 -2.841 18.156 1.00 93.19 206 ALA A C 1
ATOM 1629 O O . ALA A 1 206 ? -13.450 -2.018 17.483 1.00 93.19 206 ALA A O 1
ATOM 1630 N N . GLU A 1 207 ? -13.134 -3.090 19.432 1.00 93.56 207 GLU A N 1
ATOM 1631 C CA . GLU A 1 207 ? -14.253 -2.456 20.128 1.00 93.56 207 GLU A CA 1
ATOM 1632 C C . GLU A 1 207 ? -14.059 -0.943 20.301 1.00 93.56 207 GLU A C 1
ATOM 1634 O O . GLU A 1 207 ? -14.979 -0.161 20.063 1.00 93.56 207 GLU A O 1
ATOM 1639 N N . LYS A 1 208 ? -12.845 -0.500 20.654 1.00 93.06 208 LYS A N 1
ATOM 1640 C CA . LYS A 1 208 ? -12.518 0.934 20.760 1.00 93.06 208 LYS A CA 1
ATOM 1641 C C . LYS A 1 208 ? -12.669 1.656 19.421 1.00 93.06 208 LYS A C 1
ATOM 1643 O O . LYS A 1 208 ? -13.225 2.750 19.384 1.00 93.06 208 LYS A O 1
ATOM 1648 N N . ILE A 1 209 ? -12.195 1.050 18.331 1.00 91.00 209 ILE A N 1
ATOM 1649 C CA . ILE A 1 209 ? -12.322 1.616 16.981 1.00 91.00 209 ILE A CA 1
ATOM 1650 C C . ILE A 1 209 ? -13.788 1.656 16.543 1.00 91.00 209 ILE A C 1
ATOM 1652 O O . ILE A 1 209 ? -14.215 2.675 16.005 1.00 91.00 209 ILE A O 1
ATOM 1656 N N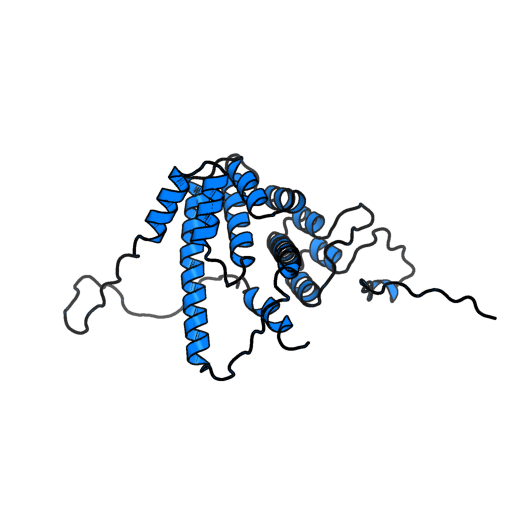 . ARG A 1 210 ? -14.572 0.605 16.822 1.00 90.62 210 ARG A N 1
ATOM 1657 C CA . ARG A 1 210 ? -16.013 0.579 16.532 1.00 90.62 210 ARG A CA 1
ATOM 1658 C C . ARG A 1 210 ? -16.749 1.711 17.246 1.00 90.62 210 ARG A C 1
ATOM 1660 O O . ARG A 1 210 ? -17.429 2.493 16.592 1.00 90.62 210 ARG A O 1
ATOM 1667 N N . ARG A 1 211 ? -16.539 1.857 18.558 1.00 90.31 211 ARG A N 1
ATOM 1668 C CA . ARG A 1 211 ? -17.135 2.950 19.343 1.00 90.31 211 ARG A CA 1
ATOM 1669 C C . ARG A 1 211 ? -16.759 4.321 18.781 1.00 90.31 211 ARG A C 1
ATOM 1671 O O . ARG A 1 211 ? -17.634 5.152 18.583 1.00 90.31 211 ARG A O 1
ATOM 1678 N N . LYS A 1 212 ? -15.483 4.526 18.440 1.00 88.62 212 LYS A N 1
ATOM 1679 C CA . LYS A 1 212 ? -15.006 5.777 17.829 1.00 88.62 212 LYS A CA 1
ATOM 1680 C C . LYS A 1 212 ? -15.633 6.054 16.455 1.00 88.62 212 LYS A C 1
ATOM 1682 O O . LYS A 1 212 ? -15.785 7.208 16.080 1.00 88.62 212 LYS A O 1
ATOM 1687 N N . ALA A 1 213 ? -15.984 5.018 15.697 1.00 86.31 213 ALA A N 1
ATOM 1688 C CA . ALA A 1 213 ? -16.668 5.166 14.415 1.00 86.31 213 ALA A CA 1
ATOM 1689 C C . ALA A 1 213 ? -18.160 5.517 14.567 1.00 86.31 213 ALA A C 1
ATOM 1691 O O . ALA A 1 213 ? -18.728 6.186 13.706 1.00 86.31 213 ALA A O 1
ATOM 1692 N N . GLU A 1 214 ? -18.792 5.060 15.650 1.00 84.62 214 GLU A N 1
ATOM 1693 C CA . GLU A 1 214 ? -20.196 5.334 15.986 1.00 84.62 214 GLU A CA 1
ATOM 1694 C C . GLU A 1 214 ? -20.390 6.698 16.669 1.00 84.62 214 GLU A C 1
ATOM 1696 O O . GLU A 1 214 ? -21.486 7.269 16.638 1.00 84.62 214 GLU A O 1
ATOM 1701 N N . GLU A 1 215 ? -19.330 7.247 17.268 1.00 79.06 215 GLU A N 1
ATOM 1702 C CA . GLU A 1 215 ? -19.303 8.609 17.793 1.00 79.06 215 GLU A CA 1
ATOM 1703 C C . GLU A 1 215 ? -19.586 9.606 16.657 1.00 79.06 215 GLU A C 1
ATOM 1705 O O . GLU A 1 215 ? -18.752 9.859 15.786 1.00 79.06 215 GLU A O 1
ATOM 1710 N N . ARG A 1 216 ? -20.792 10.195 16.653 1.00 54.75 216 ARG A N 1
ATOM 1711 C C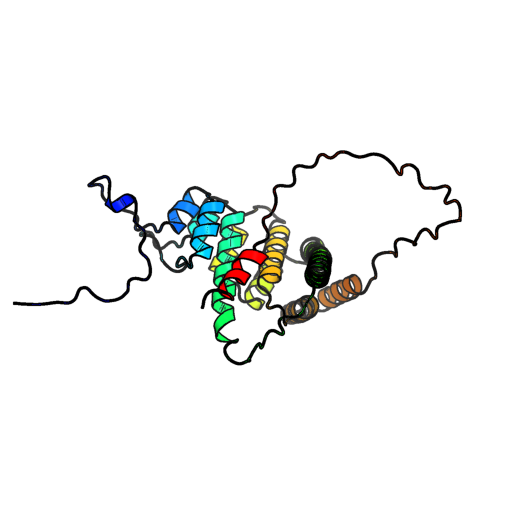A . ARG A 1 216 ? -21.122 11.265 15.702 1.00 54.75 216 ARG A CA 1
ATOM 1712 C C . ARG A 1 216 ? -20.115 12.404 15.877 1.00 54.75 216 ARG A C 1
ATOM 1714 O O . ARG A 1 216 ? -19.909 12.833 17.017 1.00 54.75 216 ARG A O 1
ATOM 1721 N N . PRO A 1 217 ? -19.560 12.969 14.787 1.00 54.84 217 PRO A N 1
ATOM 1722 C CA . PRO A 1 217 ? -18.821 14.216 14.899 1.00 54.84 217 PRO A CA 1
ATOM 1723 C C . PRO A 1 217 ? -19.727 15.250 15.580 1.00 54.84 217 PRO A C 1
ATOM 1725 O O . PRO A 1 217 ? -20.942 15.235 15.332 1.00 54.84 217 PRO A O 1
ATOM 1728 N N . PRO A 1 218 ? -19.185 16.127 16.448 1.00 42.06 218 PRO A N 1
ATOM 1729 C CA . PRO A 1 218 ? -19.987 17.138 17.115 1.00 42.06 218 PRO A CA 1
ATOM 1730 C C . PRO A 1 218 ? -20.779 17.880 16.046 1.00 42.06 218 PRO A C 1
ATOM 1732 O O . PRO A 1 218 ? -20.204 18.456 15.120 1.00 42.06 218 PRO A O 1
ATOM 1735 N N . GLN A 1 219 ? -22.107 17.789 16.141 1.00 42.09 219 GLN A N 1
ATOM 1736 C CA . GLN A 1 219 ? -23.031 18.440 15.227 1.00 42.09 219 GLN A CA 1
ATOM 1737 C C . GLN A 1 219 ? -22.587 19.899 15.143 1.00 42.09 219 GLN A C 1
ATOM 1739 O O . GLN A 1 219 ? -22.666 20.618 16.143 1.00 42.09 219 GLN A O 1
ATOM 1744 N N . ARG A 1 220 ? -22.073 20.340 13.981 1.00 38.91 220 ARG A N 1
ATOM 1745 C CA . ARG A 1 220 ? -21.934 21.773 13.714 1.00 38.91 220 ARG A CA 1
ATOM 1746 C C . ARG A 1 220 ? -23.336 22.307 13.912 1.00 38.91 220 ARG A C 1
ATOM 1748 O O . ARG A 1 220 ? -24.220 21.991 13.116 1.00 38.91 220 ARG A O 1
ATOM 1755 N N . ARG A 1 221 ? -23.568 22.982 15.042 1.00 36.31 221 ARG A N 1
ATOM 1756 C CA . ARG A 1 221 ? -24.868 23.560 15.355 1.00 36.31 221 ARG A CA 1
ATOM 1757 C C . ARG A 1 221 ? -25.223 24.371 14.124 1.00 36.31 221 ARG A C 1
ATOM 1759 O O . ARG A 1 221 ? -24.491 25.293 13.779 1.00 36.31 221 ARG A O 1
ATOM 1766 N N . SER A 1 222 ? -26.274 23.953 13.423 1.00 39.72 222 SER A N 1
ATOM 1767 C CA . SER A 1 222 ? -26.877 24.774 12.389 1.00 39.72 222 SER A CA 1
ATOM 1768 C C . SER A 1 222 ? -27.104 26.122 13.053 1.00 39.72 222 SER A C 1
ATOM 1770 O O . SER A 1 222 ? -27.868 26.221 14.019 1.00 39.72 222 SER A O 1
ATOM 1772 N N . CYS A 1 223 ? -26.363 27.137 12.616 1.00 38.25 223 CYS A N 1
ATOM 1773 C CA . CYS A 1 223 ? -26.723 28.503 12.914 1.00 38.25 223 CYS A CA 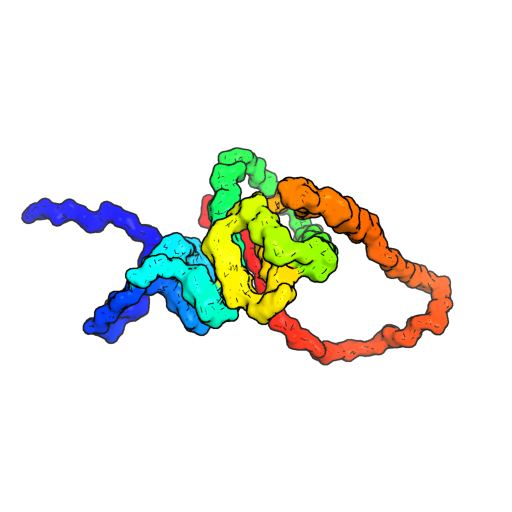1
ATOM 1774 C C . CYS A 1 223 ? -28.084 28.678 12.249 1.00 38.25 223 CYS A C 1
ATOM 1776 O O . CYS A 1 223 ? -28.161 28.900 11.042 1.00 38.25 223 CYS A O 1
ATOM 1778 N N . ARG A 1 224 ? -29.167 28.480 13.011 1.00 41.12 224 ARG A N 1
ATOM 1779 C CA . ARG A 1 224 ? -30.489 28.909 12.573 1.00 41.12 224 ARG A CA 1
ATOM 1780 C C . ARG A 1 224 ? -30.331 30.386 12.254 1.00 41.12 224 ARG A C 1
ATOM 1782 O O . ARG A 1 224 ? -29.943 31.161 13.130 1.00 41.12 224 ARG A O 1
ATOM 1789 N N . ALA A 1 225 ? -30.566 30.742 10.995 1.00 49.97 225 ALA A N 1
ATOM 1790 C CA . ALA A 1 225 ? -30.704 32.128 10.597 1.00 49.97 225 ALA A CA 1
ATOM 1791 C C . ALA A 1 225 ? -31.627 32.809 11.623 1.00 49.97 225 ALA A C 1
ATOM 1793 O O . ALA A 1 225 ? -32.699 32.287 11.926 1.00 49.97 225 ALA A O 1
ATOM 1794 N N . ASN A 1 226 ? -31.158 33.910 12.208 1.00 47.09 226 ASN A N 1
ATOM 1795 C CA . ASN A 1 226 ? -31.789 34.673 13.292 1.00 47.09 226 ASN A CA 1
ATOM 1796 C C . ASN A 1 226 ? -31.694 34.126 14.723 1.00 47.09 226 ASN A C 1
ATOM 1798 O O . ASN A 1 226 ? -32.709 33.979 15.402 1.00 47.09 226 ASN A O 1
ATOM 1802 N N . ARG A 1 227 ? -30.475 34.014 15.259 1.00 43.19 227 ARG A N 1
ATOM 1803 C CA . ARG A 1 227 ? -30.164 34.563 16.597 1.00 43.19 227 ARG A CA 1
ATOM 1804 C C . ARG A 1 227 ? -28.657 34.774 16.737 1.00 43.19 227 ARG A C 1
ATOM 1806 O O . ARG A 1 227 ? -27.877 33.851 16.526 1.00 43.19 227 ARG A O 1
ATOM 1813 N N . PHE A 1 228 ? -28.279 36.011 17.052 1.00 44.47 228 PHE A N 1
ATOM 1814 C CA . PHE A 1 228 ? -26.912 36.491 17.257 1.00 44.47 228 PHE A CA 1
ATOM 1815 C C . PHE A 1 228 ? -26.050 35.492 18.047 1.00 44.47 228 PHE A C 1
ATOM 1817 O O . PHE A 1 228 ? -26.264 35.284 19.240 1.00 44.47 228 PHE A O 1
ATOM 1824 N N . CYS A 1 229 ? -25.051 34.897 17.392 1.00 39.47 229 CYS A N 1
ATOM 1825 C CA . CYS A 1 229 ? -23.981 34.173 18.068 1.00 39.47 229 CYS A CA 1
ATOM 1826 C C . CYS A 1 229 ? -22.820 35.146 18.291 1.00 39.47 229 CYS A C 1
ATOM 1828 O O . CYS A 1 229 ? -22.117 35.502 17.348 1.00 39.47 229 CYS A O 1
ATOM 1830 N N . ALA A 1 230 ? -22.604 35.569 19.536 1.00 42.50 230 ALA A N 1
ATOM 1831 C CA . ALA A 1 230 ? -21.552 36.515 19.922 1.00 42.50 230 ALA A CA 1
ATOM 1832 C C . ALA A 1 230 ? -20.116 35.937 19.855 1.00 42.50 230 ALA A C 1
ATOM 1834 O O . ALA A 1 230 ? -19.191 36.524 20.409 1.00 42.50 230 ALA A O 1
ATOM 1835 N N . PHE A 1 231 ? -19.911 34.787 19.199 1.00 40.72 231 PHE A N 1
ATOM 1836 C CA . PHE A 1 231 ? -18.621 34.087 19.157 1.00 40.72 231 PHE A CA 1
ATOM 1837 C C . PHE A 1 231 ? -18.111 33.768 17.742 1.00 40.72 231 PHE A C 1
ATOM 1839 O O . PHE A 1 231 ? -17.153 33.017 17.582 1.00 40.72 231 PHE A O 1
ATOM 1846 N N . CYS A 1 232 ? -18.710 34.343 16.696 1.00 37.47 232 CYS A N 1
ATOM 1847 C CA . CYS A 1 232 ? -18.139 34.288 15.350 1.00 37.47 232 CYS A CA 1
ATOM 1848 C C . CYS A 1 232 ? -17.276 35.533 15.119 1.00 37.47 232 CYS A C 1
ATOM 1850 O O . CYS A 1 232 ? -17.764 36.558 14.650 1.00 37.47 232 CYS A O 1
ATOM 1852 N N . ARG A 1 233 ? -15.986 35.460 15.464 1.00 36.34 233 ARG A N 1
ATOM 1853 C CA . ARG A 1 233 ? -15.001 36.329 14.813 1.00 36.34 233 ARG A CA 1
ATOM 1854 C C . ARG A 1 233 ? -14.603 35.645 13.507 1.00 36.34 233 ARG A C 1
ATOM 1856 O O . ARG A 1 233 ? -13.999 34.578 13.542 1.00 36.34 233 ARG A O 1
ATOM 1863 N N . SER A 1 234 ? -14.985 36.291 12.408 1.00 35.59 234 SER A N 1
ATOM 1864 C CA . SER A 1 234 ? -14.544 36.045 11.030 1.00 35.59 234 SER A CA 1
ATOM 1865 C C . SER A 1 234 ? -15.325 34.994 10.230 1.00 35.59 234 SER A C 1
ATOM 1867 O O . SER A 1 234 ? -14.869 33.881 9.983 1.00 35.59 234 SER A O 1
ATOM 1869 N N . CYS A 1 235 ? -16.496 35.407 9.742 1.00 41.38 235 CYS A N 1
ATOM 1870 C CA . CYS A 1 235 ? -16.788 35.237 8.317 1.00 41.38 235 CYS A CA 1
ATOM 1871 C C . CYS A 1 235 ? -16.031 36.342 7.548 1.00 41.38 235 CYS A C 1
ATOM 1873 O O . CYS A 1 235 ? -15.828 37.410 8.122 1.00 41.38 235 CYS A O 1
ATOM 1875 N N . ASP A 1 236 ? -15.662 36.067 6.292 1.00 33.41 236 ASP A N 1
ATOM 1876 C CA . ASP A 1 236 ? -14.828 36.863 5.362 1.00 33.41 236 ASP A CA 1
ATOM 1877 C C . ASP A 1 236 ? -13.308 36.726 5.585 1.00 33.41 236 ASP A C 1
ATOM 1879 O O . ASP A 1 236 ? -12.820 36.801 6.704 1.00 33.41 236 ASP A O 1
ATOM 1883 N N . THR A 1 237 ? -12.455 36.462 4.591 1.00 34.03 237 THR A N 1
ATOM 1884 C CA . THR A 1 237 ? -12.454 36.742 3.142 1.00 34.03 237 THR A CA 1
ATOM 1885 C C . THR A 1 237 ? -11.577 35.696 2.425 1.00 34.03 237 THR A C 1
ATOM 1887 O O . THR A 1 237 ? -10.934 34.871 3.069 1.00 34.03 237 THR A O 1
ATOM 1890 N N . GLY A 1 238 ? -11.595 35.685 1.090 1.00 37.53 238 GLY A N 1
ATOM 1891 C CA . GLY A 1 238 ? -10.986 34.645 0.266 1.00 37.53 238 GLY A CA 1
ATOM 1892 C C . GLY A 1 238 ? -9.452 34.565 0.233 1.00 37.53 238 GLY A C 1
ATOM 1893 O O . GLY A 1 238 ? -8.733 35.293 0.905 1.00 37.53 238 GLY A O 1
ATOM 1894 N N . LEU A 1 239 ? -9.022 33.682 -0.675 1.00 31.92 239 LEU A N 1
ATOM 1895 C CA . LEU A 1 239 ? -7.667 33.387 -1.156 1.00 31.92 239 LEU A CA 1
ATOM 1896 C C . LEU A 1 239 ? -6.788 32.464 -0.283 1.00 31.92 239 LEU A C 1
ATOM 1898 O O . LEU A 1 239 ? -6.454 32.715 0.867 1.00 31.92 239 LEU A O 1
ATOM 1902 N N . SER A 1 240 ? -6.425 31.362 -0.943 1.00 34.78 240 SER A N 1
ATOM 1903 C CA . SER A 1 240 ? -5.496 30.273 -0.615 1.00 34.78 240 SER A CA 1
ATOM 1904 C C . SER A 1 240 ? -4.104 30.750 -0.163 1.00 34.78 240 SER A C 1
ATOM 1906 O O . SER A 1 240 ? -3.700 31.840 -0.565 1.00 34.78 240 SER A O 1
ATOM 1908 N N . PRO A 1 241 ? -3.297 29.927 0.538 1.00 37.09 241 PRO A N 1
ATOM 1909 C CA . PRO A 1 241 ? -2.452 28.974 -0.195 1.00 37.09 241 PRO A CA 1
ATOM 1910 C C . PRO A 1 241 ? -2.154 27.695 0.604 1.00 37.09 241 PRO A C 1
ATOM 1912 O O . PRO A 1 241 ? -1.470 27.737 1.620 1.00 37.09 241 PRO A O 1
ATOM 1915 N N . THR A 1 242 ? -2.559 26.527 0.108 1.00 29.23 242 THR A N 1
ATOM 1916 C CA . THR A 1 242 ? -1.774 25.319 0.394 1.00 29.23 242 THR A CA 1
ATOM 1917 C C . THR A 1 242 ? -1.628 24.508 -0.877 1.00 29.23 242 THR A C 1
ATOM 1919 O O . THR A 1 242 ? -2.581 23.964 -1.429 1.00 29.23 242 THR A O 1
ATOM 1922 N N . SER A 1 243 ? -0.385 24.475 -1.343 1.00 29.30 243 SER A N 1
ATOM 1923 C CA . SER A 1 243 ? 0.181 23.452 -2.203 1.00 29.30 243 SER A CA 1
ATOM 1924 C C . SER A 1 243 ? -0.103 22.074 -1.603 1.00 29.30 243 SER A C 1
ATOM 1926 O O . SER A 1 243 ? 0.687 21.525 -0.837 1.00 29.30 243 SER A O 1
ATOM 1928 N N . THR A 1 244 ? -1.264 21.526 -1.921 1.00 29.48 244 THR A N 1
ATOM 1929 C CA . THR A 1 244 ? -1.519 20.100 -1.813 1.00 29.48 244 THR A CA 1
ATOM 1930 C C . THR A 1 244 ? -1.277 19.554 -3.201 1.00 29.48 244 THR A C 1
ATOM 1932 O O . THR A 1 244 ? -1.985 19.863 -4.156 1.00 29.48 244 THR A O 1
ATOM 1935 N N . VAL A 1 245 ? -0.181 18.810 -3.326 1.00 27.77 245 VAL A N 1
ATOM 1936 C CA . VAL A 1 245 ? 0.059 17.967 -4.491 1.00 27.77 245 VAL A CA 1
ATOM 1937 C C . VAL A 1 245 ? -1.212 17.133 -4.658 1.00 27.77 245 VAL A C 1
ATOM 1939 O O . VAL A 1 245 ? -1.609 16.484 -3.683 1.00 27.77 245 VAL A O 1
ATOM 1942 N N . PRO A 1 246 ? -1.908 17.187 -5.805 1.00 29.08 246 PRO A N 1
ATOM 1943 C CA . PRO A 1 246 ? -3.094 16.379 -5.991 1.00 29.08 246 PRO A CA 1
ATOM 1944 C C . PRO A 1 246 ? -2.638 14.927 -5.923 1.00 29.08 246 PRO A C 1
ATOM 1946 O O . PRO A 1 246 ? -1.940 14.441 -6.812 1.00 29.08 246 PRO A O 1
ATOM 1949 N N . TYR A 1 247 ? -2.997 14.237 -4.843 1.00 32.69 247 TYR A N 1
ATOM 1950 C CA . TYR A 1 247 ? -2.965 12.786 -4.821 1.00 32.69 247 TYR A CA 1
ATOM 1951 C C . TYR A 1 247 ? -4.078 12.372 -5.782 1.00 32.69 247 TYR A C 1
ATOM 1953 O O . TYR A 1 247 ? -5.245 12.322 -5.401 1.00 32.69 247 TYR A O 1
ATOM 1961 N N . ARG A 1 248 ? -3.723 12.263 -7.069 1.00 38.34 248 ARG A N 1
ATOM 1962 C CA . ARG A 1 248 ? -4.654 11.942 -8.147 1.00 38.34 248 ARG A CA 1
ATOM 1963 C C . ARG A 1 248 ? -5.393 10.671 -7.762 1.00 38.34 248 ARG A C 1
ATOM 1965 O O . ARG A 1 248 ? -4.791 9.671 -7.365 1.00 38.34 248 ARG A O 1
ATOM 1972 N N . ASP A 1 249 ? -6.710 10.780 -7.789 1.00 41.16 249 ASP A N 1
ATOM 1973 C CA . ASP A 1 249 ? -7.606 9.741 -7.338 1.00 41.16 249 ASP A CA 1
ATOM 1974 C C . ASP A 1 249 ? -7.556 8.580 -8.339 1.00 41.16 249 ASP A C 1
ATOM 1976 O O . ASP A 1 249 ? -8.082 8.660 -9.448 1.00 41.16 249 ASP A O 1
ATOM 1980 N N . PHE A 1 250 ? -6.895 7.490 -7.945 1.00 41.22 250 PHE A N 1
ATOM 1981 C CA . PHE A 1 250 ? -6.786 6.250 -8.727 1.00 41.22 250 PHE A CA 1
ATOM 1982 C C . PHE A 1 250 ? -8.170 5.604 -8.989 1.00 41.22 250 PHE A C 1
ATOM 1984 O O . PHE A 1 250 ? -8.277 4.647 -9.755 1.00 41.22 250 PHE A O 1
ATOM 1991 N N . SER A 1 251 ? -9.235 6.133 -8.365 1.00 42.69 251 SER A N 1
ATOM 1992 C CA . SER A 1 251 ? -10.636 5.714 -8.509 1.00 42.69 251 SER A CA 1
ATOM 1993 C C . SER A 1 251 ? -11.169 5.824 -9.951 1.00 42.69 251 SER A C 1
ATOM 1995 O O . SER A 1 251 ? -11.935 4.969 -10.400 1.00 42.69 251 SER A O 1
ATOM 1997 N N . LEU A 1 252 ? -10.711 6.812 -10.733 1.00 39.66 252 LEU A N 1
ATOM 1998 C CA . LEU A 1 252 ? -11.161 6.982 -12.126 1.00 39.66 252 LEU A CA 1
ATOM 1999 C C . LEU A 1 252 ? -10.507 5.995 -13.109 1.00 39.66 252 LEU A C 1
ATOM 2001 O O . LEU A 1 252 ? -11.073 5.709 -14.163 1.00 39.66 252 LEU A O 1
ATOM 2005 N N . VAL A 1 253 ? -9.347 5.431 -12.766 1.00 44.09 253 VAL A N 1
ATOM 2006 C CA . VAL A 1 253 ? -8.544 4.612 -13.691 1.00 44.09 253 VAL A CA 1
ATOM 2007 C C . VAL A 1 253 ? -9.080 3.180 -13.809 1.00 44.09 253 VAL A C 1
ATOM 2009 O O . VAL A 1 253 ? -9.036 2.587 -14.883 1.00 44.09 253 VAL A O 1
ATOM 2012 N N . LEU A 1 254 ? -9.667 2.629 -12.741 1.00 40.94 254 LEU A N 1
ATOM 2013 C CA . LEU A 1 254 ? -10.296 1.300 -12.787 1.00 40.94 254 LEU A CA 1
ATOM 2014 C C . LEU A 1 254 ? -11.710 1.320 -13.395 1.00 40.94 254 LEU A C 1
ATOM 2016 O O . LEU A 1 254 ? -12.152 0.294 -13.910 1.00 40.94 254 LEU A O 1
ATOM 2020 N N . SER A 1 255 ? -12.394 2.470 -13.392 1.00 38.69 255 SER A N 1
ATOM 2021 C CA . SER A 1 255 ? -13.746 2.603 -13.963 1.00 38.69 255 SER A CA 1
ATOM 2022 C C . SER A 1 255 ? -13.762 2.594 -15.497 1.00 38.69 255 SER A C 1
ATOM 2024 O O . SER A 1 255 ? -14.755 2.186 -16.093 1.00 38.69 255 SER A O 1
ATOM 2026 N N . LEU A 1 256 ? -12.661 2.968 -16.160 1.00 34.16 256 LEU A N 1
ATOM 2027 C CA . LEU A 1 256 ? -12.577 2.986 -17.630 1.00 34.16 256 LEU A CA 1
ATOM 2028 C C . LEU A 1 256 ? -12.440 1.594 -18.265 1.00 34.16 256 LEU A C 1
ATOM 2030 O O . LEU A 1 256 ? -12.663 1.442 -19.463 1.00 34.16 256 LEU A O 1
ATOM 2034 N N . HIS A 1 257 ? -12.150 0.557 -17.474 1.00 39.12 257 HIS A N 1
ATOM 2035 C CA . HIS A 1 257 ? -12.166 -0.822 -17.965 1.00 39.12 257 HIS A CA 1
ATOM 2036 C C . HIS A 1 257 ? -13.593 -1.391 -18.102 1.00 39.12 257 HIS A C 1
ATOM 2038 O O . HIS A 1 257 ? -13.748 -2.513 -18.574 1.00 39.12 257 HIS A O 1
ATOM 2044 N N . HIS A 1 258 ? -14.626 -0.640 -17.690 1.00 38.66 258 HIS A N 1
ATOM 2045 C CA . HIS A 1 258 ? -16.033 -1.050 -17.758 1.00 38.66 258 HIS A CA 1
ATOM 2046 C C . HIS A 1 258 ? -16.796 -0.464 -18.959 1.00 38.66 258 HIS A C 1
ATOM 2048 O O . HIS A 1 258 ? -17.996 -0.688 -19.081 1.00 38.66 258 HIS A O 1
ATOM 2054 N N . THR A 1 259 ? -16.124 0.280 -19.847 1.00 31.20 259 THR A N 1
ATOM 2055 C CA . THR A 1 259 ? -16.782 0.943 -20.992 1.00 31.20 259 THR A CA 1
ATOM 2056 C C . THR A 1 259 ? -16.229 0.555 -22.366 1.00 31.20 259 THR A C 1
ATOM 2058 O O . THR A 1 259 ? -16.773 1.018 -23.364 1.00 31.20 259 THR A O 1
ATOM 2061 N N . MET A 1 260 ? -15.170 -0.266 -22.458 1.00 29.55 260 MET A N 1
ATOM 2062 C CA . MET A 1 260 ? -14.548 -0.652 -23.744 1.00 29.55 260 MET A CA 1
ATOM 2063 C C . MET A 1 260 ? -14.233 -2.152 -23.906 1.00 29.55 260 MET A C 1
ATOM 2065 O O . MET A 1 260 ? -13.320 -2.513 -24.648 1.00 29.55 260 MET A O 1
ATOM 2069 N N . MET A 1 261 ? -15.008 -3.027 -23.268 1.00 35.38 261 MET A N 1
ATOM 2070 C CA . MET A 1 261 ? -15.230 -4.410 -23.720 1.00 35.38 261 MET A CA 1
ATOM 2071 C C . MET A 1 261 ? -16.710 -4.739 -23.573 1.00 35.38 261 MET A C 1
ATOM 2073 O O . MET A 1 261 ? -17.195 -5.543 -24.394 1.00 35.38 261 MET A O 1
#